Protein AF-A0A8R1IAL8-F1 (afdb_monomer)

Sequence (223 aa):
MKRETIKTIQANEVSQLPLYAFTALALTFGRARIALVGDIRQLPPFEDPDLPRDLAAFAISRILASATRTKAFPVINLIVGRRCPPPITKIYLNALSVRIVNTIRERTGTTNIGVLCFYKAQAGLVSTLLGDSPFYVGTIDGPQGHEFKVVVVLTTRTSPFRNCPFLKDDNRINVAISRTKRICCVLFDTAHASPRGAWSGIIHRIPTSARTSCVATSRSWFN

Secondary structure (DSSP, 8-state):
--GGG--EEEESSGGG--HHHHHHHHHHTTTSEEEE---TTS------TTS-HHHHHHHT--HHHHHHHHT-S--------TT---STTTTHHHHHHHHHHHHHHHHH----EEEEESSHHHHHHHHHHHTT-S-EEEETTS-TT--EEEEEEE---SS-GGG-HHHH-HHHHHHHHHTEEEEEEEE--TTTS-SSSHHHHHHHHS-GGG-------SS-S--

InterPro domains:
  IPR027417 P-loop containing nucleoside triphosphate hydrolase [G3DSA:3.40.50.300] (91-218)
  IPR027417 P-loop containing nucleoside triphosphate hydrolase [SSF52540] (6-193)
  IPR041679 DNA2/NAM7 helicase-like, C-terminal [PF13087] (101-187)
  IPR050534 Coronaviruses polyprotein 1ab [PTHR43788] (98-207)

Mean predicted aligned error: 15.77 Å

Solvent-accessible surface area (backbone atoms only — not comparable to full-atom values): 13473 Å² total; per-residue (Å²): 132,68,63,88,74,46,59,65,45,79,45,68,63,36,26,42,44,27,36,54,61,51,51,52,50,47,67,68,33,75,77,32,50,76,45,82,37,63,44,80,87,54,66,62,33,85,74,65,90,88,53,57,65,71,57,41,58,63,40,33,31,60,48,58,51,50,33,64,74,71,57,77,53,95,78,83,78,76,80,81,66,92,82,68,88,81,65,92,69,69,52,58,64,45,57,49,48,53,49,51,54,50,52,48,28,73,76,65,72,51,54,56,34,32,38,32,13,76,40,64,74,53,18,52,54,46,39,64,76,52,55,93,51,82,50,50,61,31,33,52,80,66,60,75,92,52,77,20,49,26,26,41,36,40,64,85,52,97,52,52,39,80,80,32,72,80,77,58,34,63,66,58,52,48,47,55,54,68,32,36,73,74,43,78,44,76,50,69,50,76,92,18,55,34,93,62,58,70,69,29,59,53,56,71,70,51,55,72,92,78,59,82,87,82,79,89,70,96,70,81,93,83,126

Organism: Caenorhabditis japonica (NCBI:txid281687)

pLDDT: mean 73.56, std 14.84, range [28.0, 92.44]

Nearest PDB structures (foldseek):
  4b3f-assembly1_X  TM=4.682E-01  e=1.179E-08  Homo sapiens
  8ftm-assembly2_B  TM=4.649E-01  e=1.340E-08  Thermochaetoides thermophila DSM 1495
  4b3g-assembly2_B  TM=4.505E-01  e=1.271E-07  Homo sapiens
  4b3g-assembly1_A  TM=4.696E-01  e=1.445E-07  Homo sapiens
  5eaw-assembly2_B  TM=4.735E-01  e=3.554E-07  Mus musculus

Foldseek 3Di:
DPLAVAAEAEDEQLQQPFPQNVVVVCVSNVNHHYHYYHDVPDDHHDDDPPDDPVVCCPTRNRPVVVCVVVVVDPDDDPVPDPPDDDDDQLPVLLLVLLVVLVVCCVVPVDLQEEEEECDQVSLVVSCVVCDPRSYHGYHLVPQDPAAGQEYEYHDDDPAALVVPPSSQPPVSVCSRVVSHDHYYHYDDDPVRDDCDGPSVVVVVPQDPVRDDDDDDDPDDPDD

Structure (mmCIF, N/CA/C/O backbone):
data_AF-A0A8R1IAL8-F1
#
_entry.id   AF-A0A8R1IAL8-F1
#
loop_
_atom_site.group_PDB
_atom_site.id
_atom_site.type_symbol
_atom_site.label_atom_id
_atom_site.label_alt_id
_atom_site.label_comp_id
_atom_site.label_asym_id
_atom_site.label_entity_id
_atom_site.label_seq_id
_atom_site.pdbx_PDB_ins_code
_atom_site.Cartn_x
_atom_site.Cartn_y
_atom_site.Cartn_z
_atom_site.occupancy
_atom_site.B_iso_or_equiv
_atom_site.auth_seq_id
_atom_site.auth_comp_id
_atom_site.auth_asym_id
_atom_site.auth_atom_id
_atom_site.pdbx_PDB_model_num
ATOM 1 N N . MET A 1 1 ? -12.741 -5.555 -31.324 1.00 58.66 1 MET A N 1
ATOM 2 C CA . MET A 1 1 ? -11.449 -5.237 -31.982 1.00 58.66 1 MET A CA 1
ATOM 3 C C . MET A 1 1 ? -10.921 -6.504 -32.649 1.00 58.66 1 MET A C 1
ATOM 5 O O . MET A 1 1 ? -11.056 -7.560 -32.040 1.00 58.66 1 MET A O 1
ATOM 9 N N . LYS A 1 2 ? -10.389 -6.458 -33.880 1.00 72.44 2 LYS A N 1
ATOM 10 C CA . LYS A 1 2 ? -9.854 -7.668 -34.542 1.00 72.44 2 LYS A CA 1
ATOM 11 C C . LYS A 1 2 ? -8.536 -8.069 -33.864 1.00 72.44 2 LYS A C 1
ATOM 13 O O . LYS A 1 2 ? -7.665 -7.224 -33.704 1.00 72.44 2 LYS A O 1
ATOM 18 N N . ARG A 1 3 ? -8.376 -9.337 -33.459 1.00 69.94 3 ARG A N 1
ATOM 19 C CA . ARG A 1 3 ? -7.183 -9.805 -32.711 1.00 69.94 3 ARG A CA 1
ATOM 20 C C . ARG A 1 3 ? -5.876 -9.528 -33.468 1.00 69.94 3 ARG A C 1
ATOM 22 O O . ARG A 1 3 ? -4.878 -9.149 -32.869 1.00 69.94 3 ARG A O 1
ATOM 29 N N . GLU A 1 4 ? -5.935 -9.619 -34.793 1.00 76.06 4 GLU A N 1
ATOM 30 C CA . GLU A 1 4 ? -4.817 -9.401 -35.716 1.00 76.06 4 GLU A CA 1
ATOM 31 C C . GLU A 1 4 ? -4.299 -7.954 -35.787 1.00 76.06 4 GLU A C 1
ATOM 33 O O . GLU A 1 4 ? -3.217 -7.731 -36.321 1.00 76.06 4 GLU A O 1
ATOM 38 N N . THR A 1 5 ? -5.026 -6.959 -35.257 1.00 85.38 5 THR A N 1
ATOM 39 C CA . THR A 1 5 ? -4.551 -5.562 -35.255 1.00 85.38 5 THR A CA 1
ATOM 40 C C . THR A 1 5 ? -3.662 -5.227 -34.056 1.00 85.38 5 THR A C 1
ATOM 42 O O . THR A 1 5 ? -3.082 -4.141 -34.022 1.00 85.38 5 THR A O 1
ATOM 45 N N . ILE A 1 6 ? -3.537 -6.119 -33.065 1.00 85.50 6 ILE A N 1
ATOM 46 C CA . ILE A 1 6 ? -2.676 -5.897 -31.895 1.00 85.50 6 ILE A CA 1
ATOM 47 C C . ILE A 1 6 ? -1.231 -6.262 -32.245 1.00 85.50 6 ILE A C 1
ATOM 49 O O . ILE A 1 6 ? -0.903 -7.427 -32.445 1.00 85.50 6 ILE A O 1
ATOM 53 N N . LYS A 1 7 ? -0.357 -5.249 -32.290 1.00 88.62 7 LYS A N 1
ATOM 54 C CA . LYS A 1 7 ? 1.080 -5.407 -32.585 1.00 88.62 7 LYS A CA 1
ATOM 55 C C . LYS A 1 7 ? 1.957 -5.557 -31.338 1.00 88.62 7 LYS A C 1
ATOM 57 O O . LYS A 1 7 ? 3.038 -6.135 -31.426 1.00 88.62 7 LYS A O 1
ATOM 62 N N . THR A 1 8 ? 1.499 -5.062 -30.188 1.00 88.31 8 THR A N 1
ATOM 63 C CA . THR A 1 8 ? 2.270 -5.030 -28.936 1.00 88.31 8 THR A CA 1
ATOM 64 C C . THR A 1 8 ? 1.340 -5.228 -27.745 1.00 88.31 8 THR A C 1
ATOM 66 O O . THR A 1 8 ? 0.247 -4.665 -27.724 1.00 88.31 8 THR A O 1
ATOM 69 N N . ILE A 1 9 ? 1.784 -5.990 -26.746 1.00 85.31 9 ILE A N 1
ATOM 70 C CA . ILE A 1 9 ? 1.114 -6.151 -25.451 1.00 85.31 9 ILE A CA 1
ATOM 71 C C . ILE A 1 9 ? 2.140 -5.885 -24.353 1.00 85.31 9 ILE A C 1
ATOM 73 O O . ILE A 1 9 ? 3.245 -6.419 -24.398 1.00 85.31 9 ILE A O 1
ATOM 77 N N . GLN A 1 10 ? 1.777 -5.085 -23.355 1.00 88.31 10 GLN A N 1
ATOM 78 C CA . GLN A 1 10 ? 2.600 -4.855 -22.171 1.00 88.31 10 GLN A CA 1
ATOM 79 C C . GLN A 1 10 ? 1.837 -5.333 -20.936 1.00 88.31 10 GLN A C 1
ATOM 81 O O . GLN A 1 10 ? 0.766 -4.813 -20.632 1.00 88.31 10 GLN A O 1
ATOM 86 N N . ALA A 1 11 ? 2.395 -6.310 -20.224 1.00 81.75 11 ALA A N 1
ATOM 87 C CA . ALA A 1 11 ? 1.854 -6.806 -18.964 1.00 81.75 11 ALA A CA 1
ATOM 88 C C . ALA A 1 11 ? 2.690 -6.279 -17.788 1.00 81.75 11 ALA A C 1
ATOM 90 O O . ALA A 1 11 ? 3.921 -6.271 -17.844 1.00 81.75 11 ALA A O 1
ATOM 91 N N . ASN A 1 12 ? 2.015 -5.843 -16.725 1.00 80.75 12 ASN A N 1
ATOM 92 C CA . ASN A 1 12 ? 2.616 -5.341 -15.487 1.00 80.75 12 ASN A CA 1
ATOM 93 C C . ASN A 1 12 ? 2.217 -6.240 -14.301 1.00 80.75 12 ASN A C 1
ATOM 95 O O . ASN A 1 12 ? 1.269 -7.010 -14.415 1.00 80.75 12 ASN A O 1
ATOM 99 N N . GLU A 1 13 ? 2.943 -6.157 -13.183 1.00 79.00 13 GLU A N 1
ATOM 100 C CA . GLU A 1 13 ? 2.826 -7.075 -12.030 1.00 79.00 13 GLU A CA 1
ATOM 101 C C . GLU A 1 13 ? 2.913 -8.578 -12.419 1.00 79.00 13 GLU A C 1
ATOM 103 O O . GLU A 1 13 ? 2.349 -9.441 -11.752 1.00 79.00 13 GLU A O 1
ATOM 108 N N . VAL A 1 14 ? 3.687 -8.919 -13.464 1.00 84.06 14 VAL A N 1
ATOM 109 C CA . VAL A 1 14 ? 3.776 -10.277 -14.062 1.00 84.06 14 VAL A CA 1
ATOM 110 C C . VAL A 1 14 ? 4.266 -11.367 -13.092 1.00 84.06 14 VAL A C 1
ATOM 112 O O . VAL A 1 14 ? 4.121 -12.552 -13.373 1.00 84.06 14 VAL A O 1
ATOM 115 N N . SER A 1 15 ? 4.786 -11.007 -11.914 1.00 80.06 15 SER A N 1
ATOM 116 C CA . SER A 1 15 ? 5.060 -11.982 -10.848 1.00 80.06 15 SER A CA 1
ATOM 117 C C . SER A 1 15 ? 3.804 -12.728 -10.382 1.00 80.06 15 SER A C 1
ATOM 119 O O . SER A 1 15 ? 3.932 -13.862 -9.939 1.00 80.06 15 SER A O 1
ATOM 121 N N . GLN A 1 16 ? 2.619 -12.120 -10.532 1.00 82.25 16 GLN A N 1
ATOM 122 C CA . GLN A 1 16 ? 1.310 -12.690 -10.196 1.00 82.25 16 GLN A CA 1
ATOM 123 C C . GLN A 1 16 ? 0.600 -13.354 -11.395 1.00 82.25 16 GLN A C 1
ATOM 125 O O . GLN A 1 16 ? -0.506 -13.864 -11.240 1.00 82.25 16 GLN A O 1
ATOM 130 N N . LEU A 1 17 ? 1.196 -13.354 -12.596 1.00 86.31 17 LEU A N 1
ATOM 131 C CA . LEU A 1 17 ? 0.587 -13.938 -13.796 1.00 86.31 17 LEU A CA 1
ATOM 132 C C . LEU A 1 17 ? 0.914 -15.445 -13.884 1.00 86.31 17 LEU A C 1
ATOM 134 O O . LEU A 1 17 ? 2.093 -15.784 -14.008 1.00 86.31 17 LEU A O 1
ATOM 138 N N . PRO A 1 18 ? -0.081 -16.353 -13.846 1.00 89.06 18 PRO A N 1
ATOM 139 C CA . PRO A 1 18 ? 0.163 -17.789 -13.952 1.00 89.06 18 PRO A CA 1
ATOM 140 C C . PRO A 1 18 ? 0.432 -18.225 -15.398 1.00 89.06 18 PRO A C 1
ATOM 142 O O . PRO A 1 18 ? -0.043 -17.597 -16.353 1.00 89.06 18 PRO A O 1
ATOM 145 N N . LEU A 1 19 ? 1.169 -19.330 -15.568 1.00 89.50 19 LEU 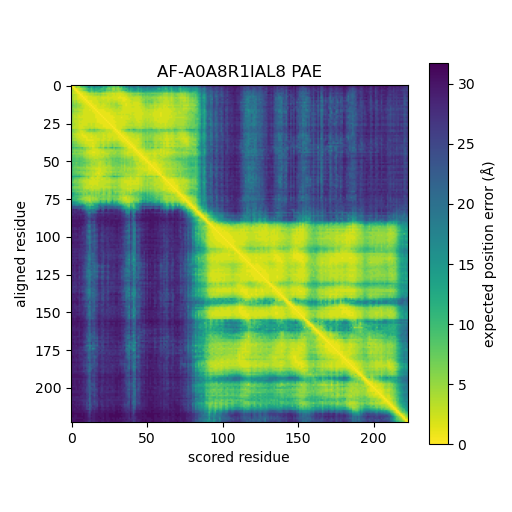A N 1
ATOM 146 C CA . LEU A 1 19 ? 1.592 -19.812 -16.889 1.00 89.50 19 LEU A CA 1
ATOM 147 C C . LEU A 1 19 ? 0.414 -20.088 -17.837 1.00 89.50 19 LEU A C 1
ATOM 149 O O . LEU A 1 19 ? 0.497 -19.707 -19.002 1.00 89.50 19 LEU A O 1
ATOM 153 N N . TYR A 1 20 ? -0.701 -20.656 -17.366 1.00 89.25 20 TYR A N 1
ATOM 154 C CA . TYR A 1 20 ? -1.880 -20.904 -18.209 1.00 89.25 20 TYR A CA 1
ATOM 155 C C . TYR A 1 20 ? -2.436 -19.609 -18.829 1.00 89.25 20 TYR A C 1
ATOM 157 O O . TYR A 1 20 ? -2.756 -19.576 -20.018 1.00 89.25 20 TYR A O 1
ATOM 165 N N . ALA A 1 21 ? -2.496 -18.519 -18.054 1.00 88.75 21 ALA A N 1
ATOM 166 C CA . ALA A 1 21 ? -3.036 -17.237 -18.500 1.00 88.75 21 ALA A CA 1
ATOM 167 C C . ALA A 1 21 ? -2.095 -16.554 -19.502 1.00 88.75 21 ALA A C 1
ATOM 169 O O . ALA A 1 21 ? -2.544 -15.990 -20.502 1.00 88.75 21 ALA A O 1
ATOM 170 N N . PHE A 1 22 ? -0.783 -16.651 -19.276 1.00 89.94 22 PHE A N 1
ATOM 171 C CA . PHE A 1 22 ? 0.216 -16.174 -20.229 1.00 89.94 22 PHE A CA 1
ATOM 172 C C . PHE A 1 22 ? 0.226 -16.985 -21.528 1.00 89.94 22 PHE A C 1
ATOM 174 O O . PHE A 1 22 ? 0.255 -16.389 -22.602 1.00 89.94 22 PHE A O 1
ATOM 181 N N . THR A 1 23 ? 0.136 -18.315 -21.456 1.00 88.50 23 THR A N 1
ATOM 182 C CA . THR A 1 23 ? 0.029 -19.181 -22.638 1.00 88.50 23 THR A CA 1
ATOM 183 C C . THR A 1 23 ? -1.227 -18.851 -23.443 1.00 88.50 23 THR A C 1
ATOM 185 O O . THR A 1 23 ? -1.142 -18.659 -24.654 1.00 88.50 23 THR A O 1
ATOM 188 N N . ALA A 1 24 ? -2.378 -18.682 -22.784 1.00 89.81 24 ALA A N 1
ATOM 189 C CA . ALA A 1 24 ? -3.612 -18.255 -23.442 1.00 89.81 24 ALA A CA 1
ATOM 190 C C . ALA A 1 24 ? -3.461 -16.886 -24.131 1.00 89.81 24 ALA A C 1
ATOM 192 O O . ALA A 1 24 ? -3.901 -16.717 -25.270 1.00 89.81 24 ALA A O 1
ATOM 193 N N . LEU A 1 25 ? -2.801 -15.920 -23.483 1.00 88.00 25 LEU A N 1
ATOM 194 C CA . LEU A 1 25 ? -2.521 -14.598 -24.049 1.00 88.00 25 LEU A CA 1
ATOM 195 C C . LEU A 1 25 ? -1.573 -14.681 -25.258 1.00 88.00 25 LEU A C 1
ATOM 197 O O . LEU A 1 25 ? -1.855 -14.078 -26.294 1.00 88.00 25 LEU A O 1
ATOM 201 N N . ALA A 1 26 ? -0.493 -15.460 -25.164 1.00 86.75 26 ALA A N 1
ATOM 202 C CA . ALA A 1 26 ? 0.470 -15.653 -26.246 1.00 86.75 26 ALA A CA 1
ATOM 203 C C . ALA A 1 26 ? -0.159 -16.333 -27.474 1.00 86.75 26 ALA A C 1
ATOM 205 O O . ALA A 1 26 ? 0.035 -15.869 -28.596 1.00 86.75 26 ALA A O 1
ATOM 206 N N . LEU A 1 27 ? -0.976 -17.373 -27.269 1.00 89.12 27 LEU A N 1
ATOM 207 C CA . LEU A 1 27 ? -1.706 -18.055 -28.343 1.00 89.12 27 LEU A CA 1
ATOM 208 C C . LEU A 1 27 ? -2.789 -17.159 -28.967 1.00 89.12 27 LEU A C 1
ATOM 210 O O . LEU A 1 27 ? -2.936 -17.123 -30.188 1.00 89.12 27 LEU A O 1
ATOM 214 N N . THR A 1 28 ? -3.519 -16.388 -28.154 1.00 89.38 28 THR A N 1
ATOM 215 C CA . THR A 1 28 ? -4.579 -15.479 -28.639 1.00 89.38 28 THR A CA 1
ATOM 216 C C . THR A 1 28 ? -4.023 -14.340 -29.499 1.00 89.38 28 THR A C 1
ATOM 218 O O . THR A 1 28 ? -4.714 -13.853 -30.398 1.00 89.38 28 THR A O 1
ATOM 221 N N . PHE A 1 29 ? -2.780 -13.922 -29.243 1.00 89.44 29 PHE A N 1
ATOM 222 C CA . PHE A 1 29 ? -2.133 -12.784 -29.893 1.00 89.44 29 PHE A CA 1
ATOM 223 C C . PHE A 1 29 ? -0.765 -13.147 -30.489 1.00 89.44 29 PHE A C 1
ATOM 225 O O . PHE A 1 29 ? 0.190 -12.389 -30.353 1.00 89.44 29 PHE A O 1
ATOM 232 N N . GLY A 1 30 ? -0.667 -14.270 -31.209 1.00 82.00 30 GLY A N 1
ATOM 233 C CA . GLY A 1 30 ? 0.603 -14.790 -31.751 1.00 82.00 30 GLY A CA 1
ATOM 234 C C . GLY A 1 30 ? 1.378 -13.880 -32.727 1.00 82.00 30 GLY A C 1
ATOM 235 O O . GLY A 1 30 ? 2.510 -14.197 -33.077 1.00 82.00 30 GLY A O 1
ATOM 236 N N . ARG A 1 31 ? 0.809 -12.744 -33.165 1.00 85.25 31 ARG A N 1
ATOM 237 C CA . ARG A 1 31 ? 1.507 -11.691 -33.941 1.00 85.25 31 ARG A CA 1
ATOM 238 C C . ARG A 1 31 ? 1.981 -10.500 -33.090 1.00 85.25 31 ARG A C 1
ATOM 240 O O . ARG A 1 31 ? 2.663 -9.620 -33.614 1.00 85.25 31 ARG A O 1
ATOM 247 N N . ALA A 1 32 ? 1.618 -10.436 -31.810 1.00 87.81 32 ALA A N 1
ATOM 248 C CA . ALA A 1 32 ? 1.942 -9.322 -30.927 1.00 87.81 32 ALA A CA 1
ATOM 249 C C . ALA A 1 32 ? 3.284 -9.531 -30.210 1.00 87.81 32 ALA A C 1
ATOM 251 O O . ALA A 1 32 ? 3.581 -10.607 -29.695 1.00 87.81 32 ALA A O 1
ATOM 252 N N . ARG A 1 33 ? 4.083 -8.466 -30.102 1.00 87.50 33 ARG A N 1
ATOM 253 C CA . ARG A 1 33 ? 5.300 -8.453 -29.278 1.00 87.50 33 ARG A CA 1
ATOM 254 C C . ARG A 1 33 ? 4.902 -8.247 -27.817 1.00 87.50 33 ARG A C 1
ATOM 256 O O . ARG A 1 33 ? 4.294 -7.227 -27.495 1.00 87.50 33 ARG A O 1
ATOM 263 N N . ILE A 1 34 ? 5.229 -9.196 -2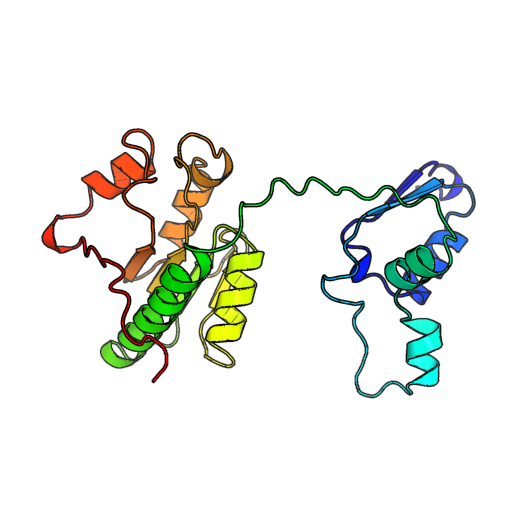6.942 1.00 87.75 34 ILE A N 1
ATOM 264 C CA . ILE A 1 34 ? 4.849 -9.140 -25.525 1.00 87.75 34 ILE A CA 1
ATOM 265 C C . ILE A 1 34 ? 6.025 -8.623 -24.687 1.00 87.75 34 ILE A C 1
ATOM 267 O O . ILE A 1 34 ? 7.112 -9.194 -24.715 1.00 87.75 34 ILE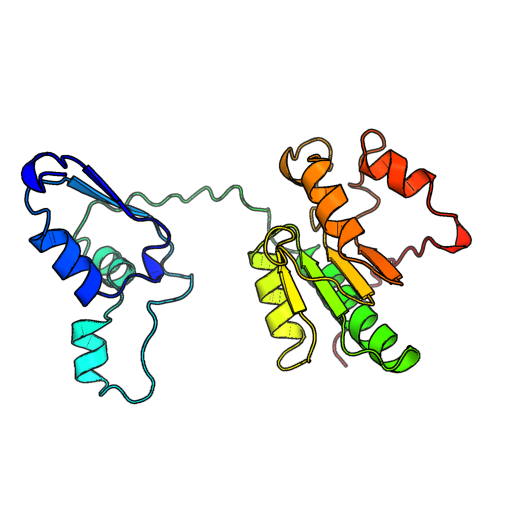 A O 1
ATOM 271 N N . ALA A 1 35 ? 5.794 -7.558 -23.921 1.00 87.06 35 ALA A N 1
ATOM 272 C CA . ALA A 1 35 ? 6.709 -7.037 -22.912 1.00 87.06 35 ALA A CA 1
ATOM 273 C C . ALA A 1 35 ? 6.184 -7.377 -21.510 1.00 87.06 35 ALA A C 1
ATOM 275 O O . ALA A 1 35 ? 5.036 -7.072 -21.178 1.00 87.06 35 ALA A O 1
ATOM 276 N N . LEU A 1 36 ? 7.025 -8.003 -20.684 1.00 84.75 36 LEU A N 1
ATOM 277 C CA . LEU A 1 36 ? 6.679 -8.446 -19.334 1.00 84.75 36 LEU A CA 1
ATOM 278 C C . LEU A 1 36 ? 7.419 -7.605 -18.289 1.00 84.75 36 LEU A C 1
ATOM 280 O O . LEU A 1 36 ? 8.646 -7.539 -18.300 1.00 84.75 36 LEU A O 1
ATOM 284 N N . VAL A 1 37 ? 6.673 -6.984 -17.374 1.00 80.62 37 VAL A N 1
ATOM 285 C CA . VAL A 1 37 ? 7.203 -6.160 -16.279 1.00 80.62 37 VAL A CA 1
ATOM 286 C C . VAL A 1 37 ? 6.726 -6.735 -14.944 1.00 80.62 37 VAL A C 1
ATOM 288 O O . VAL A 1 37 ? 5.531 -6.911 -14.713 1.00 80.62 37 VAL A O 1
ATOM 291 N N . GLY A 1 38 ? 7.660 -7.027 -14.042 1.00 76.88 38 GLY A N 1
ATOM 292 C CA . GLY A 1 38 ? 7.365 -7.590 -12.726 1.00 76.88 38 GLY A CA 1
ATOM 293 C C . GLY A 1 38 ? 8.621 -7.736 -11.872 1.00 76.88 38 GLY A C 1
ATOM 294 O O . GLY A 1 38 ? 9.712 -7.350 -12.286 1.00 76.88 38 GLY A O 1
ATOM 295 N N . ASP A 1 39 ? 8.460 -8.298 -10.678 1.00 73.44 39 ASP A N 1
ATOM 296 C CA . ASP A 1 39 ? 9.534 -8.511 -9.708 1.00 73.44 39 ASP A CA 1
ATOM 297 C C . ASP A 1 39 ? 9.408 -9.921 -9.127 1.00 73.44 39 ASP A C 1
ATOM 299 O O . ASP A 1 39 ? 8.421 -10.242 -8.469 1.00 73.44 39 ASP A O 1
ATOM 303 N N . ILE A 1 40 ? 10.412 -10.769 -9.358 1.00 70.50 40 ILE A N 1
ATOM 304 C CA . ILE A 1 40 ? 10.423 -12.171 -8.907 1.00 70.50 40 ILE A CA 1
ATOM 305 C C . ILE A 1 40 ? 10.398 -12.338 -7.376 1.00 70.50 40 ILE A C 1
ATOM 307 O O . ILE A 1 40 ? 10.244 -13.462 -6.903 1.00 70.50 40 ILE A O 1
ATOM 311 N N . ARG A 1 41 ? 10.579 -11.251 -6.610 1.00 60.81 41 ARG A N 1
ATOM 312 C CA . ARG A 1 41 ? 10.515 -11.223 -5.139 1.00 60.81 41 ARG A CA 1
ATOM 313 C C . ARG A 1 41 ? 9.188 -10.683 -4.590 1.00 60.81 41 ARG A C 1
ATOM 315 O O . ARG A 1 41 ? 9.022 -10.646 -3.374 1.00 60.81 41 ARG A O 1
ATOM 322 N N . GLN A 1 42 ? 8.272 -10.237 -5.450 1.00 60.81 42 GLN A N 1
ATOM 323 C CA . GLN A 1 42 ? 6.906 -9.873 -5.059 1.00 60.81 42 GLN A CA 1
ATOM 324 C C . GLN A 1 42 ? 5.993 -11.109 -5.090 1.00 60.81 42 GLN A C 1
ATOM 326 O O . GLN A 1 42 ? 6.470 -12.227 -5.298 1.00 60.81 42 GLN A O 1
ATOM 331 N N . LEU A 1 43 ? 4.697 -10.923 -4.816 1.00 58.00 43 LEU A N 1
ATOM 332 C CA . LEU A 1 43 ? 3.744 -12.030 -4.711 1.00 58.00 43 LEU A CA 1
ATOM 333 C C . LEU A 1 43 ? 3.789 -12.927 -5.968 1.00 58.00 43 LEU A C 1
ATOM 335 O O . LEU A 1 43 ? 3.857 -12.388 -7.083 1.00 58.00 43 LEU A O 1
ATOM 339 N N . PRO A 1 44 ? 3.779 -14.264 -5.788 1.00 74.12 44 PRO A N 1
ATOM 340 C CA . PRO A 1 44 ? 3.666 -15.220 -6.885 1.00 74.12 44 PRO A CA 1
ATOM 341 C C . PRO A 1 44 ? 2.246 -15.192 -7.477 1.00 74.12 44 PRO A C 1
ATOM 343 O O . PRO A 1 44 ? 1.371 -14.510 -6.934 1.00 74.12 44 PRO A O 1
ATOM 346 N N . PRO A 1 45 ? 1.978 -15.942 -8.560 1.00 80.56 45 PRO A N 1
ATOM 347 C CA . PRO A 1 45 ? 0.612 -16.170 -9.003 1.00 80.56 45 PRO A CA 1
ATOM 348 C C . PRO A 1 45 ? -0.176 -16.890 -7.907 1.00 80.56 45 PRO A C 1
ATOM 350 O O . PRO A 1 45 ? 0.404 -17.650 -7.129 1.00 80.56 45 PRO A O 1
ATOM 353 N N . PHE A 1 46 ? -1.484 -16.644 -7.848 1.00 81.75 46 PHE A N 1
ATOM 354 C CA . PHE A 1 46 ? -2.368 -17.360 -6.933 1.00 81.75 46 PHE A CA 1
ATOM 355 C C . PHE A 1 46 ? -2.335 -18.864 -7.237 1.00 81.75 46 PHE A C 1
ATOM 357 O O . PHE A 1 46 ? -2.448 -19.264 -8.397 1.00 81.75 46 PHE A O 1
ATOM 364 N N . GLU A 1 47 ? -2.183 -19.666 -6.187 1.00 79.69 47 GLU A N 1
ATOM 365 C CA . GLU A 1 47 ? -2.152 -21.126 -6.207 1.00 79.69 47 GLU A CA 1
ATOM 366 C C . GLU A 1 47 ? -3.240 -21.614 -5.251 1.00 79.69 47 GLU A C 1
ATOM 368 O O . GLU A 1 47 ? -3.282 -21.192 -4.094 1.00 79.69 47 GLU A O 1
ATOM 373 N N . ASP A 1 48 ? -4.156 -22.430 -5.767 1.00 81.31 48 ASP A N 1
ATOM 374 C CA . ASP A 1 48 ? -5.257 -22.989 -4.988 1.00 81.31 48 ASP A CA 1
ATOM 375 C C . ASP A 1 48 ? -4.707 -24.098 -4.063 1.00 81.31 48 ASP A C 1
ATOM 377 O O . ASP A 1 48 ? -4.025 -24.995 -4.571 1.00 81.31 48 ASP A O 1
ATOM 381 N N . PRO A 1 49 ? -4.947 -24.052 -2.734 1.00 80.44 49 PRO A N 1
ATOM 382 C CA . PRO A 1 49 ? -4.429 -25.044 -1.790 1.00 80.44 49 PRO A CA 1
ATOM 383 C C . PRO A 1 49 ? -4.829 -26.491 -2.097 1.00 80.44 49 PRO A C 1
ATOM 385 O O . PRO A 1 49 ? -4.074 -27.403 -1.758 1.00 80.44 49 PRO A O 1
ATOM 388 N N . ASP A 1 50 ? -5.981 -26.697 -2.740 1.00 88.56 50 ASP A N 1
ATOM 389 C CA . ASP A 1 50 ? -6.515 -28.025 -3.054 1.00 88.56 50 ASP A CA 1
ATOM 390 C C . ASP A 1 50 ? -5.989 -28.570 -4.400 1.00 88.56 50 ASP A C 1
ATOM 392 O O . ASP A 1 50 ? -6.266 -29.714 -4.778 1.00 88.56 50 ASP A O 1
ATOM 396 N N . LEU A 1 51 ? -5.201 -27.781 -5.143 1.00 85.12 51 LEU A N 1
ATOM 397 C CA . LEU A 1 51 ? -4.660 -28.180 -6.441 1.00 85.12 51 LEU A CA 1
ATOM 398 C C . LEU A 1 51 ? -3.471 -29.153 -6.285 1.00 85.12 51 LEU A C 1
ATOM 400 O O . LEU A 1 51 ? -2.493 -28.836 -5.603 1.00 85.12 51 LEU A O 1
ATOM 404 N N . PRO A 1 52 ? -3.465 -30.313 -6.975 1.00 92.44 52 PRO A N 1
ATOM 405 C CA . PRO A 1 52 ? -2.322 -31.221 -6.962 1.00 92.44 52 PRO A CA 1
ATOM 406 C C . PRO A 1 52 ? -1.031 -30.528 -7.413 1.00 92.44 52 PRO A C 1
ATOM 408 O O . PRO A 1 52 ? -1.007 -29.848 -8.441 1.00 92.44 52 PRO A O 1
ATOM 411 N N . ARG A 1 53 ? 0.066 -30.738 -6.672 1.00 84.19 53 ARG A N 1
ATOM 412 C CA . ARG A 1 53 ? 1.333 -29.998 -6.857 1.00 84.19 53 ARG A CA 1
ATOM 413 C C . ARG A 1 53 ? 1.889 -30.080 -8.275 1.00 84.19 53 ARG A C 1
ATOM 415 O O . ARG A 1 53 ? 2.409 -29.088 -8.769 1.00 84.19 53 ARG A O 1
ATOM 422 N N . ASP A 1 54 ? 1.756 -31.225 -8.940 1.00 87.06 54 ASP A N 1
ATOM 423 C CA . ASP A 1 54 ? 2.234 -31.406 -10.317 1.00 87.06 54 ASP A CA 1
ATOM 424 C C . ASP A 1 54 ? 1.427 -30.556 -11.311 1.00 87.06 54 ASP A C 1
ATOM 426 O O . ASP A 1 54 ? 1.980 -29.960 -12.237 1.00 87.06 54 ASP A O 1
ATOM 430 N N . LEU A 1 55 ? 0.118 -30.422 -11.071 1.00 84.44 55 LEU A N 1
ATOM 431 C CA . LEU A 1 55 ? -0.780 -29.593 -11.870 1.00 84.44 55 LEU A CA 1
ATOM 432 C C . LEU A 1 55 ? -0.566 -28.098 -11.586 1.00 84.44 55 LEU A C 1
ATOM 434 O O . LEU A 1 55 ? -0.556 -27.301 -12.523 1.00 84.44 55 LEU A O 1
ATOM 438 N N . ALA A 1 56 ? -0.302 -27.716 -10.333 1.00 83.56 56 ALA A N 1
ATOM 439 C CA . ALA A 1 56 ? 0.119 -26.361 -9.971 1.00 83.56 56 ALA A CA 1
ATOM 440 C C . ALA A 1 56 ? 1.476 -25.994 -10.607 1.00 83.56 56 ALA A C 1
ATOM 442 O O . ALA A 1 56 ? 1.623 -24.942 -11.242 1.00 83.56 56 ALA A O 1
ATOM 443 N N . ALA A 1 57 ? 2.456 -26.898 -10.527 1.00 82.31 57 ALA A N 1
ATOM 444 C CA . ALA A 1 57 ? 3.776 -26.743 -11.130 1.00 82.31 57 ALA A CA 1
ATOM 445 C C . ALA A 1 57 ? 3.715 -26.618 -12.661 1.00 82.31 57 ALA A C 1
ATOM 447 O O . ALA A 1 57 ? 4.509 -25.868 -13.234 1.00 82.31 57 ALA A O 1
ATOM 448 N N . PHE A 1 58 ? 2.765 -27.292 -13.316 1.00 85.44 58 PHE A N 1
ATOM 449 C CA . PHE A 1 58 ? 2.520 -27.161 -14.752 1.00 85.44 58 PHE A CA 1
ATOM 450 C C . PHE A 1 58 ? 1.744 -25.883 -15.115 1.00 85.44 58 PHE A C 1
ATOM 452 O O . PHE A 1 58 ? 2.201 -25.103 -15.946 1.00 85.44 58 PHE A O 1
ATOM 459 N N . ALA A 1 59 ? 0.581 -25.638 -14.506 1.00 81.44 59 ALA A N 1
ATOM 460 C CA . ALA A 1 59 ? -0.346 -24.593 -14.946 1.00 81.44 59 ALA A CA 1
ATOM 461 C C . ALA A 1 59 ? -0.060 -23.206 -14.346 1.00 81.44 59 ALA A C 1
ATOM 463 O O . ALA A 1 59 ? -0.258 -22.192 -15.017 1.00 81.44 59 ALA A O 1
ATOM 464 N N . ILE A 1 60 ? 0.387 -23.134 -13.091 1.00 83.31 60 ILE A N 1
ATOM 465 C CA . ILE A 1 60 ? 0.495 -21.877 -12.329 1.00 83.31 60 ILE A CA 1
ATOM 466 C C . ILE A 1 60 ? 1.918 -21.316 -12.381 1.00 83.31 60 ILE A C 1
ATOM 468 O O . ILE A 1 60 ? 2.082 -20.104 -12.488 1.00 83.31 60 ILE A O 1
ATOM 472 N N . SER A 1 61 ? 2.919 -22.205 -12.381 1.00 80.69 61 SER A N 1
ATOM 473 C CA . SER A 1 61 ? 4.353 -22.011 -12.669 1.00 80.69 61 SER A CA 1
ATOM 474 C C . SER A 1 61 ? 4.867 -20.570 -12.857 1.00 80.69 61 SER A C 1
ATOM 476 O O . SER A 1 61 ? 4.518 -19.867 -13.806 1.00 80.69 61 SER A O 1
ATOM 478 N N . ARG A 1 62 ? 5.807 -20.146 -11.999 1.00 84.12 62 ARG A N 1
ATOM 479 C CA . ARG A 1 62 ? 6.345 -18.770 -11.948 1.00 84.12 62 ARG A CA 1
ATOM 480 C C . ARG A 1 62 ? 7.123 -18.379 -13.216 1.00 84.12 62 ARG A C 1
ATOM 482 O O . ARG A 1 62 ? 8.352 -18.482 -13.253 1.00 84.12 62 ARG A O 1
ATOM 489 N N . ILE A 1 63 ? 6.416 -17.852 -14.218 1.00 85.06 63 ILE A N 1
ATOM 490 C CA . ILE A 1 63 ? 6.936 -17.481 -15.548 1.00 85.06 63 I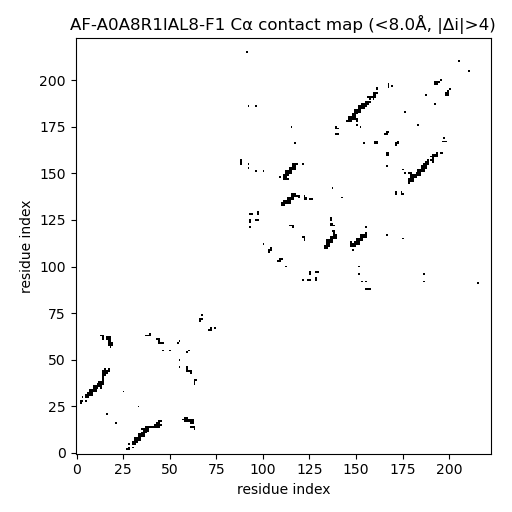LE A CA 1
ATOM 491 C C . ILE A 1 63 ? 8.208 -16.636 -15.438 1.00 85.06 63 ILE A C 1
ATOM 493 O O . ILE A 1 63 ? 9.246 -16.998 -15.986 1.00 85.06 63 ILE A O 1
ATOM 497 N N . LEU A 1 64 ? 8.142 -15.526 -14.695 1.00 80.06 64 LEU A N 1
ATOM 498 C CA . LEU A 1 64 ? 9.227 -14.546 -14.615 1.00 80.06 64 LEU A CA 1
ATOM 499 C C . LEU A 1 64 ? 10.483 -15.124 -13.940 1.00 80.06 64 LEU A C 1
ATOM 501 O O . LEU A 1 64 ? 11.604 -14.845 -14.368 1.00 80.06 64 LEU A O 1
ATOM 505 N N . ALA A 1 65 ? 10.307 -15.974 -12.924 1.00 81.62 65 ALA A N 1
ATOM 506 C CA . ALA A 1 65 ? 11.411 -16.658 -12.256 1.00 81.62 65 ALA A CA 1
ATOM 507 C C . ALA A 1 65 ? 12.033 -17.737 -13.156 1.00 81.62 65 ALA A C 1
ATOM 509 O O . ALA A 1 65 ? 13.258 -17.820 -13.254 1.00 81.62 65 ALA A O 1
ATOM 510 N N . SER A 1 66 ? 11.204 -18.518 -13.860 1.00 83.44 66 SER A N 1
ATOM 511 C CA . SER A 1 66 ? 11.681 -19.532 -14.802 1.00 83.44 66 SER A CA 1
ATOM 512 C C . SER A 1 66 ? 12.447 -18.888 -15.960 1.00 83.44 66 SER A C 1
ATOM 514 O O . SER A 1 66 ? 13.595 -19.250 -16.190 1.00 83.44 66 SER A O 1
ATOM 516 N N . ALA A 1 67 ? 11.880 -17.855 -16.593 1.00 80.38 67 ALA A N 1
ATOM 517 C CA . ALA A 1 67 ? 12.506 -17.097 -17.675 1.00 80.38 67 ALA A CA 1
ATOM 518 C C . ALA A 1 67 ? 13.840 -16.446 -17.277 1.00 80.38 67 ALA A C 1
ATOM 520 O O . ALA A 1 67 ? 14.786 -16.456 -18.062 1.00 80.38 67 ALA A O 1
ATOM 521 N N . THR A 1 68 ? 13.935 -15.910 -16.054 1.00 79.81 68 THR A N 1
ATOM 522 C CA . THR A 1 68 ? 15.187 -15.333 -15.534 1.00 79.81 68 THR A CA 1
ATOM 523 C C . THR A 1 68 ? 16.251 -16.414 -15.326 1.00 79.81 68 THR A C 1
ATOM 525 O O . THR A 1 68 ? 17.414 -16.206 -15.666 1.00 79.81 68 THR A O 1
ATOM 528 N N . ARG A 1 69 ? 15.857 -17.588 -14.812 1.00 83.00 69 ARG A N 1
ATOM 529 C CA . ARG A 1 69 ? 16.746 -18.738 -14.581 1.00 83.00 69 ARG A CA 1
ATOM 530 C C . ARG A 1 69 ? 17.245 -19.369 -15.885 1.00 83.00 69 ARG A C 1
ATOM 532 O O . ARG A 1 69 ? 18.425 -19.683 -15.984 1.00 83.00 69 ARG A O 1
ATOM 539 N N . THR A 1 70 ? 16.367 -19.560 -16.869 1.00 83.81 70 THR A N 1
ATOM 540 C CA . THR A 1 70 ? 16.700 -20.192 -18.160 1.00 83.81 70 THR A CA 1
ATOM 541 C C . THR A 1 70 ? 17.253 -19.215 -19.196 1.00 83.81 70 THR A C 1
ATOM 543 O O . THR A 1 70 ? 17.702 -19.650 -20.251 1.00 83.81 70 THR A O 1
ATOM 546 N N . LYS A 1 71 ? 17.219 -17.902 -18.918 1.00 79.50 71 LYS A N 1
ATOM 547 C CA . LYS A 1 71 ? 17.529 -16.817 -19.869 1.00 79.50 71 LYS A CA 1
ATOM 548 C C . LYS A 1 71 ? 16.695 -16.884 -21.161 1.00 79.50 71 LYS A C 1
ATOM 550 O O . LYS A 1 71 ? 17.148 -16.443 -22.212 1.00 79.50 71 LYS A O 1
ATOM 555 N N . ALA A 1 72 ? 15.465 -17.401 -21.081 1.00 77.00 72 ALA A N 1
ATOM 556 C CA . ALA A 1 72 ? 14.583 -17.595 -22.239 1.00 77.00 72 ALA A CA 1
ATOM 557 C C . ALA A 1 72 ? 14.179 -16.290 -22.957 1.00 77.00 72 ALA A C 1
ATOM 559 O O . ALA A 1 72 ? 13.766 -16.332 -24.113 1.00 77.00 72 ALA A O 1
ATOM 560 N N . PHE A 1 73 ? 14.303 -15.136 -22.293 1.00 75.31 73 PHE A N 1
ATOM 561 C CA . PHE A 1 73 ? 14.026 -13.818 -22.867 1.00 75.31 73 PHE A CA 1
ATOM 562 C C . PHE A 1 73 ? 15.123 -12.809 -22.488 1.00 75.31 73 PHE A C 1
ATOM 564 O O . PHE A 1 73 ? 15.776 -12.982 -21.455 1.00 75.31 73 PHE A O 1
ATOM 571 N N . PRO A 1 74 ? 15.304 -11.715 -23.255 1.00 74.19 74 PRO A N 1
ATOM 572 C CA . PRO A 1 74 ? 16.159 -10.600 -22.853 1.00 74.19 74 PRO A CA 1
ATOM 573 C C . PRO A 1 74 ? 15.630 -9.932 -21.571 1.00 74.19 74 PRO A C 1
ATOM 575 O O . PRO A 1 74 ? 14.633 -9.210 -21.597 1.00 74.19 74 PRO A O 1
ATOM 578 N N . VAL A 1 75 ? 16.291 -10.171 -20.435 1.00 69.19 75 VAL A N 1
ATOM 579 C CA . VAL A 1 75 ? 15.916 -9.582 -19.138 1.00 69.19 75 VAL A CA 1
ATOM 580 C C . VAL A 1 75 ? 16.652 -8.260 -18.924 1.00 69.19 75 VAL A C 1
ATOM 582 O O . VAL A 1 75 ? 17.867 -8.239 -18.729 1.00 69.19 75 VAL A O 1
ATOM 585 N N . ILE A 1 76 ? 15.909 -7.152 -18.897 1.00 73.00 76 ILE A N 1
ATOM 586 C CA . ILE A 1 76 ? 16.436 -5.840 -18.499 1.00 73.00 76 ILE A CA 1
ATOM 587 C C . ILE A 1 76 ? 16.261 -5.685 -16.985 1.00 73.00 76 ILE A C 1
ATOM 589 O O . ILE A 1 76 ? 15.177 -5.372 -16.494 1.00 73.00 76 ILE A O 1
ATOM 593 N N . ASN A 1 77 ? 17.343 -5.892 -16.234 1.00 56.75 77 ASN A N 1
ATOM 594 C CA . ASN A 1 77 ? 17.343 -5.680 -14.789 1.00 56.75 77 ASN A CA 1
ATOM 595 C C . ASN A 1 77 ? 17.357 -4.179 -14.463 1.00 56.75 77 ASN A C 1
ATOM 597 O O . ASN A 1 77 ? 18.365 -3.498 -14.644 1.00 56.75 77 ASN A O 1
ATOM 601 N N . LEU A 1 78 ? 16.255 -3.665 -13.914 1.00 51.38 78 LEU A N 1
ATOM 602 C CA . LEU A 1 78 ? 16.181 -2.304 -13.375 1.00 51.38 78 LEU A CA 1
ATOM 603 C C . LEU A 1 78 ? 16.826 -2.247 -11.979 1.00 51.38 78 LEU A C 1
ATOM 605 O O . LEU A 1 78 ? 16.144 -2.176 -10.959 1.00 51.38 78 LEU A O 1
ATOM 609 N N . ILE A 1 79 ? 18.161 -2.282 -11.944 1.00 40.66 79 ILE A N 1
ATOM 610 C CA . ILE A 1 79 ? 18.969 -2.339 -10.709 1.00 40.66 79 ILE A CA 1
ATOM 611 C C . ILE A 1 79 ? 18.786 -1.072 -9.845 1.00 40.66 79 ILE A C 1
ATOM 613 O O . ILE A 1 79 ? 18.836 -1.132 -8.617 1.00 40.66 79 ILE A O 1
ATOM 617 N N . VAL A 1 80 ? 18.512 0.086 -10.460 1.00 37.84 80 VAL A N 1
ATOM 618 C CA . VAL A 1 80 ? 18.360 1.376 -9.760 1.00 37.84 80 VAL A CA 1
ATOM 619 C C . VAL A 1 80 ? 16.900 1.631 -9.358 1.00 37.84 80 VAL A C 1
ATOM 621 O O . VAL A 1 80 ? 16.194 2.474 -9.915 1.00 37.84 80 VAL A O 1
ATOM 624 N N . GLY A 1 81 ? 16.437 0.918 -8.333 1.00 35.12 81 GLY A N 1
ATOM 625 C CA . GLY A 1 81 ? 15.124 1.140 -7.725 1.00 35.12 81 GLY A CA 1
ATOM 626 C C . GLY A 1 81 ? 15.070 2.393 -6.840 1.00 35.12 81 GLY A C 1
ATOM 627 O O . GLY A 1 81 ? 15.186 2.288 -5.621 1.00 35.12 81 GLY A O 1
ATOM 628 N N . ARG A 1 82 ? 14.802 3.584 -7.402 1.00 37.97 82 ARG A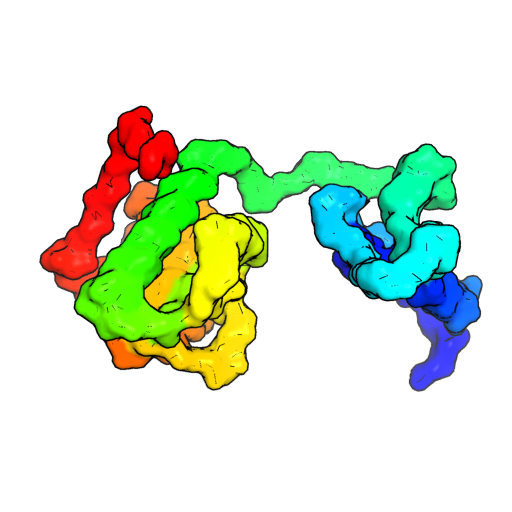 N 1
ATOM 629 C CA . ARG A 1 82 ? 14.619 4.846 -6.633 1.00 37.97 82 ARG A CA 1
ATOM 630 C C . ARG A 1 82 ? 13.302 4.918 -5.823 1.00 37.97 82 ARG A C 1
ATOM 632 O O . ARG A 1 82 ? 12.655 5.961 -5.794 1.00 37.97 82 ARG A O 1
ATOM 639 N N . ARG A 1 83 ? 12.878 3.828 -5.165 1.00 40.41 83 ARG A N 1
ATOM 640 C CA . ARG A 1 83 ? 11.645 3.798 -4.345 1.00 40.41 83 ARG A CA 1
ATOM 641 C C . ARG A 1 83 ? 11.859 4.142 -2.860 1.00 40.41 83 ARG A C 1
ATOM 643 O O . ARG A 1 83 ? 10.926 4.686 -2.285 1.00 40.41 83 ARG A O 1
ATOM 650 N N . CYS A 1 84 ? 13.033 3.889 -2.258 1.00 30.56 84 CYS A N 1
ATOM 651 C CA . CYS A 1 84 ? 13.507 4.504 -0.991 1.00 30.56 84 CYS A CA 1
ATOM 652 C C . CYS A 1 84 ? 14.928 4.012 -0.604 1.00 30.56 84 CYS A C 1
ATOM 654 O O . CYS A 1 84 ? 15.187 2.822 -0.792 1.00 30.56 84 CYS A O 1
ATOM 656 N N . PRO A 1 85 ? 15.813 4.826 0.013 1.00 36.00 85 PRO A N 1
ATOM 657 C CA . PRO A 1 85 ? 16.958 4.321 0.783 1.00 36.00 85 PRO A CA 1
ATOM 658 C C . PRO A 1 85 ? 16.503 3.638 2.101 1.00 36.00 85 PRO A C 1
ATOM 660 O O . PRO A 1 85 ? 15.575 4.138 2.736 1.00 36.00 85 PRO A O 1
ATOM 663 N N . PRO A 1 86 ? 17.079 2.490 2.525 1.00 42.66 86 PRO A N 1
ATOM 664 C CA . PRO A 1 86 ? 16.259 1.477 3.214 1.00 42.66 86 PRO A CA 1
ATOM 665 C C . PRO A 1 86 ? 15.811 1.654 4.690 1.00 42.66 86 PRO A C 1
ATOM 667 O O . PRO A 1 86 ? 14.624 1.410 4.923 1.00 42.66 86 PRO A O 1
ATOM 670 N N . PRO A 1 87 ? 16.672 1.928 5.704 1.00 43.62 87 PRO A N 1
ATOM 671 C CA . PRO A 1 87 ? 16.480 1.257 7.004 1.00 43.62 87 PRO A CA 1
ATOM 672 C C . PRO A 1 87 ? 15.733 2.050 8.096 1.00 43.62 87 PRO A C 1
ATOM 674 O O . PRO A 1 87 ? 14.617 1.692 8.471 1.00 43.62 87 PRO A O 1
ATOM 677 N N . ILE A 1 88 ? 16.358 3.094 8.656 1.00 41.50 88 ILE A N 1
ATOM 678 C CA . ILE A 1 88 ? 16.144 3.525 10.058 1.00 41.50 88 ILE A CA 1
ATOM 679 C C . ILE A 1 88 ? 14.722 4.030 10.379 1.00 41.50 88 ILE A C 1
ATOM 681 O O . ILE A 1 88 ? 14.288 3.965 11.526 1.00 41.50 88 ILE A O 1
ATOM 685 N N . THR A 1 89 ? 13.941 4.463 9.391 1.00 42.88 89 THR A N 1
ATOM 686 C CA . THR A 1 89 ? 12.566 4.961 9.607 1.00 42.88 89 THR A CA 1
ATOM 687 C C . THR A 1 89 ? 11.490 3.875 9.581 1.00 42.88 89 THR A C 1
ATOM 689 O O . THR A 1 89 ? 10.348 4.119 9.972 1.00 42.88 89 THR A O 1
ATOM 692 N N . LYS A 1 90 ? 11.815 2.680 9.073 1.00 50.56 90 LYS A N 1
ATOM 693 C CA . LYS A 1 90 ? 10.819 1.685 8.645 1.00 50.56 90 LYS A CA 1
ATOM 694 C C . LYS A 1 90 ? 10.266 0.799 9.765 1.00 50.56 90 LYS A C 1
ATOM 696 O O . LYS A 1 90 ? 9.359 0.013 9.511 1.00 50.56 90 LYS A O 1
ATOM 701 N N . ILE A 1 91 ? 10.780 0.939 10.986 1.00 52.88 91 ILE A N 1
ATOM 702 C CA . ILE A 1 91 ? 10.309 0.202 12.169 1.00 52.88 91 ILE A CA 1
ATOM 703 C C . ILE A 1 91 ? 9.431 1.107 13.042 1.00 52.88 91 ILE A C 1
ATOM 705 O O . ILE A 1 91 ? 8.300 0.740 13.347 1.00 52.88 91 ILE A O 1
ATOM 709 N N . TYR A 1 92 ? 9.889 2.324 13.361 1.00 60.12 92 TYR A N 1
ATOM 710 C CA . TYR A 1 92 ? 9.217 3.209 14.322 1.00 60.12 92 TYR A CA 1
ATOM 711 C C . TYR A 1 92 ? 7.790 3.601 13.937 1.00 60.12 92 TYR A C 1
ATOM 713 O O . TYR A 1 92 ? 6.890 3.419 14.747 1.00 60.12 92 TYR A O 1
ATOM 721 N N . LEU A 1 93 ? 7.547 4.090 12.714 1.00 67.56 93 LEU A N 1
ATOM 722 C CA . LEU A 1 93 ? 6.190 4.480 12.296 1.00 67.56 93 LEU A CA 1
ATOM 723 C C . LEU A 1 93 ? 5.221 3.289 12.288 1.00 67.56 93 LEU A C 1
ATOM 725 O O . LEU A 1 93 ? 4.047 3.457 12.600 1.00 67.56 93 LEU A O 1
ATOM 729 N N . ASN A 1 94 ? 5.718 2.088 11.982 1.00 73.06 94 ASN A N 1
ATOM 730 C CA . ASN A 1 94 ? 4.909 0.874 11.946 1.00 73.06 94 ASN A CA 1
ATOM 731 C C . ASN A 1 94 ? 4.592 0.377 13.358 1.00 73.06 94 ASN A C 1
ATOM 733 O O . ASN A 1 94 ? 3.417 0.277 13.703 1.00 73.06 94 ASN A O 1
ATOM 737 N N . ALA A 1 95 ? 5.605 0.182 14.205 1.00 73.88 95 ALA A N 1
ATOM 738 C CA . ALA A 1 95 ? 5.419 -0.200 15.604 1.00 73.88 95 ALA A CA 1
ATOM 739 C C . ALA A 1 95 ? 4.568 0.827 16.376 1.00 73.88 95 ALA A C 1
ATOM 741 O O . ALA A 1 95 ? 3.680 0.450 17.139 1.00 73.88 95 ALA A O 1
ATOM 742 N N . LEU A 1 96 ? 4.774 2.127 16.136 1.00 75.44 96 LEU A N 1
ATOM 743 C CA . LEU A 1 96 ? 3.955 3.188 16.721 1.00 75.44 96 LEU A CA 1
ATOM 744 C C . LEU A 1 96 ? 2.512 3.148 16.201 1.00 75.44 96 LEU A C 1
ATOM 746 O O . LEU A 1 96 ? 1.598 3.300 17.003 1.00 75.44 96 LEU A O 1
ATOM 750 N N . SER A 1 97 ? 2.285 2.898 14.905 1.00 81.44 97 SER A N 1
ATOM 751 C CA . SER A 1 97 ? 0.924 2.756 14.366 1.00 81.44 97 SER A CA 1
ATOM 752 C C . SER A 1 97 ? 0.180 1.568 14.984 1.00 81.44 97 SER A C 1
ATOM 754 O O . SER A 1 97 ? -0.952 1.738 15.423 1.00 81.44 97 SER A O 1
ATOM 756 N N . VAL A 1 98 ? 0.841 0.413 15.127 1.00 85.12 98 VAL A N 1
ATOM 757 C CA . VAL A 1 98 ? 0.293 -0.785 15.783 1.00 85.12 98 VAL A CA 1
ATOM 758 C C . VAL A 1 98 ? -0.069 -0.483 17.237 1.00 85.12 98 VAL A C 1
ATOM 760 O O . VAL A 1 98 ? -1.197 -0.734 17.659 1.00 85.12 98 VAL A O 1
ATOM 763 N N . ARG A 1 99 ? 0.854 0.136 17.989 1.00 83.94 99 ARG A N 1
ATOM 764 C CA . ARG A 1 99 ? 0.608 0.562 19.375 1.00 83.94 99 ARG A CA 1
ATOM 765 C C . ARG A 1 99 ? -0.568 1.532 19.475 1.00 83.94 99 ARG A C 1
ATOM 767 O O . ARG A 1 99 ? -1.445 1.309 20.297 1.00 83.94 99 ARG A O 1
ATOM 774 N N . ILE A 1 100 ? -0.620 2.570 18.639 1.00 83.06 100 ILE A N 1
ATOM 775 C CA . ILE A 1 100 ? -1.704 3.566 18.644 1.00 83.06 100 ILE A CA 1
ATOM 776 C C . ILE A 1 100 ? -3.053 2.912 18.343 1.00 83.06 100 ILE A C 1
ATOM 778 O O . ILE A 1 100 ? -4.015 3.156 19.065 1.00 83.06 100 ILE A O 1
ATOM 782 N N . VAL A 1 101 ? -3.130 2.063 17.318 1.00 87.44 101 VAL A N 1
ATOM 783 C CA . VAL A 1 101 ? -4.373 1.383 16.931 1.00 87.44 101 VAL A CA 1
ATOM 784 C C . VAL A 1 101 ? -4.864 0.459 18.053 1.00 87.44 101 VAL A C 1
ATOM 786 O O . VAL A 1 101 ? -6.036 0.536 18.425 1.00 87.44 101 VAL A O 1
ATOM 789 N N . ASN A 1 102 ? -3.974 -0.332 18.664 1.00 87.25 102 ASN A N 1
ATOM 790 C CA . ASN A 1 102 ? -4.319 -1.188 19.805 1.00 87.25 102 ASN A CA 1
ATOM 791 C C . ASN A 1 102 ? -4.738 -0.374 21.041 1.00 87.25 102 ASN A C 1
ATOM 793 O O . ASN A 1 102 ? -5.801 -0.634 21.601 1.00 87.25 102 ASN A O 1
ATOM 797 N N . THR A 1 103 ? -3.998 0.682 21.399 1.00 84.69 103 THR A N 1
ATOM 798 C CA . THR A 1 103 ? -4.357 1.580 22.512 1.00 84.69 103 THR A CA 1
ATOM 799 C C . THR A 1 103 ? -5.699 2.282 22.279 1.00 84.69 103 THR A C 1
ATOM 801 O O . THR A 1 103 ? -6.470 2.466 23.220 1.00 84.69 103 THR A O 1
ATOM 804 N N . ILE A 1 104 ? -6.021 2.674 21.040 1.00 82.12 104 ILE A N 1
ATOM 805 C CA . ILE A 1 104 ? -7.328 3.262 20.721 1.00 82.12 104 ILE A CA 1
ATOM 806 C C . ILE A 1 104 ? -8.434 2.205 20.819 1.00 82.12 104 ILE A C 1
ATOM 808 O O . ILE A 1 104 ? -9.474 2.503 21.409 1.00 82.12 104 ILE A O 1
ATOM 812 N N . ARG A 1 105 ? -8.224 0.979 20.315 1.00 87.56 105 ARG A N 1
ATOM 813 C CA . ARG A 1 105 ? -9.172 -0.137 20.497 1.00 87.56 105 ARG A CA 1
ATOM 814 C C . ARG A 1 105 ? -9.456 -0.362 21.984 1.00 87.56 105 ARG A C 1
ATOM 816 O O . ARG A 1 105 ? -10.617 -0.380 22.372 1.00 87.56 105 ARG A O 1
ATOM 823 N N . GLU A 1 106 ? -8.418 -0.473 22.808 1.00 87.56 106 GLU A N 1
ATOM 824 C CA . GLU A 1 106 ? -8.524 -0.691 24.259 1.00 87.56 106 GLU A CA 1
ATOM 825 C C . GLU A 1 106 ? -9.275 0.442 24.972 1.00 87.56 106 GLU A C 1
ATOM 827 O O . GLU A 1 106 ? -10.163 0.182 25.777 1.00 87.56 106 GLU A O 1
ATOM 832 N N . ARG A 1 107 ? -8.972 1.706 24.649 1.00 85.06 107 ARG A N 1
ATOM 833 C CA . ARG A 1 107 ? -9.590 2.871 25.312 1.00 85.06 107 ARG A CA 1
ATOM 834 C C . ARG A 1 107 ? -11.000 3.212 24.835 1.00 85.06 107 ARG A C 1
ATOM 836 O O . ARG A 1 107 ? -11.709 3.919 25.541 1.00 85.06 107 ARG A O 1
ATOM 843 N N . THR A 1 108 ? -11.390 2.798 23.629 1.00 81.81 108 THR A N 1
ATOM 844 C CA . THR A 1 108 ? -12.664 3.222 23.008 1.00 81.81 108 THR A CA 1
ATOM 845 C C . THR A 1 108 ? -13.608 2.072 22.660 1.00 81.81 108 THR A C 1
ATOM 847 O O . THR A 1 108 ? -14.729 2.324 22.218 1.00 81.81 108 THR A O 1
ATOM 850 N N . GLY A 1 109 ? -13.158 0.820 22.790 1.00 86.19 109 GLY A N 1
ATOM 851 C CA . GLY A 1 109 ? -13.896 -0.381 22.393 1.00 86.19 109 GLY A CA 1
ATOM 852 C C . GLY A 1 109 ? -14.160 -0.507 20.886 1.00 86.19 109 GLY A C 1
ATOM 853 O O . GLY A 1 109 ? -14.855 -1.429 20.465 1.00 86.19 109 GLY A O 1
ATOM 854 N N . THR A 1 110 ? -13.660 0.408 20.044 1.00 85.81 110 THR A N 1
ATOM 855 C CA . THR A 1 110 ? -13.981 0.405 18.610 1.00 85.81 110 THR A CA 1
ATOM 856 C C . THR A 1 110 ? -13.055 -0.509 17.812 1.00 85.81 110 THR A C 1
ATOM 858 O O . THR A 1 110 ? -11.836 -0.372 17.846 1.00 85.81 110 THR A O 1
ATOM 861 N N . THR A 1 111 ? -13.647 -1.394 17.013 1.00 89.44 111 THR A N 1
ATOM 862 C CA . THR A 1 111 ? -12.953 -2.162 15.966 1.00 89.44 111 THR A CA 1
ATOM 863 C C . THR A 1 111 ? -12.959 -1.446 14.616 1.00 89.44 111 THR A C 1
ATOM 865 O O . THR A 1 111 ? -12.090 -1.697 13.791 1.00 89.44 111 THR A O 1
ATOM 868 N N . ASN A 1 112 ? -13.885 -0.500 14.397 1.00 90.31 112 ASN A N 1
ATOM 869 C CA . ASN A 1 112 ? -13.961 0.294 13.166 1.00 90.31 112 ASN A CA 1
ATOM 870 C C . ASN A 1 112 ? -12.833 1.352 13.109 1.00 90.31 112 ASN A C 1
ATOM 872 O O . ASN A 1 112 ? -13.058 2.540 13.379 1.00 90.31 112 ASN A O 1
ATOM 876 N N . ILE A 1 113 ? -11.623 0.883 12.798 1.00 91.25 113 ILE A N 1
ATOM 877 C CA . ILE A 1 113 ? -10.387 1.654 12.651 1.00 91.25 113 ILE A CA 1
ATOM 878 C C . ILE A 1 113 ? -9.804 1.391 11.256 1.00 91.25 113 ILE A C 1
ATOM 880 O O . ILE A 1 113 ? -9.684 0.236 10.845 1.00 91.25 113 ILE A O 1
ATOM 884 N N . GLY A 1 114 ? -9.429 2.455 10.542 1.00 90.31 114 GLY A N 1
ATOM 885 C CA . GLY A 1 114 ? -8.750 2.382 9.247 1.00 90.31 114 GLY A CA 1
ATOM 886 C C . GLY A 1 114 ? -7.323 2.924 9.311 1.00 90.31 114 GLY A C 1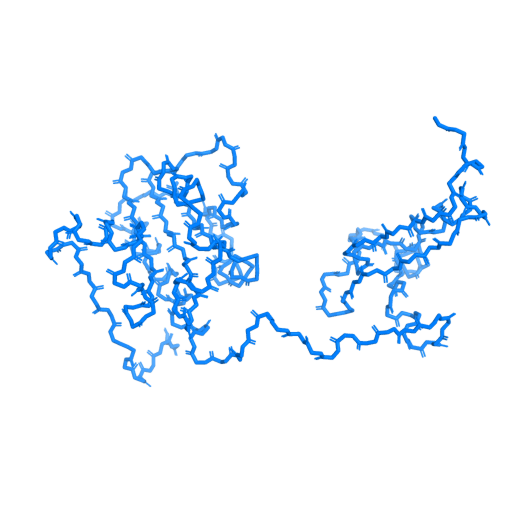
ATOM 887 O O . GLY A 1 114 ? -7.108 4.081 9.664 1.00 90.31 114 GLY A O 1
ATOM 888 N N . VAL A 1 115 ? -6.339 2.112 8.937 1.00 91.38 115 VAL A N 1
ATOM 889 C CA . VAL A 1 115 ? -4.932 2.503 8.807 1.00 91.38 115 VAL A CA 1
ATOM 890 C C . VAL A 1 115 ? -4.627 2.779 7.337 1.00 91.38 115 VAL A C 1
ATOM 892 O O . VAL A 1 115 ? -4.551 1.864 6.515 1.00 91.38 115 VAL A O 1
ATOM 895 N N . LEU A 1 116 ? -4.479 4.059 6.997 1.00 88.00 116 LEU A N 1
ATOM 896 C CA . LEU A 1 116 ? -4.369 4.535 5.619 1.00 88.00 116 LEU A CA 1
ATOM 897 C C . LEU A 1 116 ? -2.938 4.959 5.302 1.00 88.00 116 LEU A C 1
ATOM 899 O O . LEU A 1 116 ? -2.427 5.955 5.812 1.00 88.00 116 LEU A O 1
ATOM 903 N N . CYS A 1 117 ? -2.284 4.206 4.428 1.00 86.12 117 CYS A N 1
ATOM 904 C CA . CYS A 1 117 ? -0.895 4.424 4.052 1.00 86.12 117 CYS A CA 1
ATOM 905 C C . CYS A 1 117 ? -0.780 5.166 2.720 1.00 86.12 117 CYS A C 1
ATOM 907 O O . CYS A 1 117 ? -1.468 4.839 1.754 1.00 86.12 117 CYS A O 1
ATOM 909 N N . PHE A 1 118 ? 0.183 6.078 2.592 1.00 79.25 118 PHE A N 1
ATOM 910 C CA . PHE A 1 118 ? 0.526 6.621 1.272 1.00 79.25 118 PHE A CA 1
ATOM 911 C C . PHE A 1 118 ? 1.203 5.568 0.360 1.00 79.25 118 PHE A C 1
ATOM 913 O O . PHE A 1 118 ? 1.170 5.695 -0.858 1.00 79.25 118 PHE A O 1
ATOM 920 N N . TYR A 1 119 ? 1.766 4.480 0.902 1.00 77.81 119 TYR A N 1
ATOM 921 C CA . TYR A 1 119 ? 2.525 3.492 0.120 1.00 77.81 119 TYR A CA 1
ATOM 922 C C . TYR A 1 119 ? 2.020 2.052 0.323 1.00 77.81 119 TYR A C 1
ATOM 924 O O . TYR A 1 119 ? 1.934 1.582 1.456 1.00 77.81 119 TYR A O 1
ATOM 932 N N . LYS A 1 120 ? 1.778 1.306 -0.774 1.00 74.12 120 LYS A N 1
ATOM 933 C CA . LYS A 1 120 ? 1.328 -0.114 -0.765 1.00 74.12 120 LYS A CA 1
ATOM 934 C C . LYS A 1 120 ? 2.253 -1.018 0.066 1.00 74.12 120 LYS A C 1
ATOM 936 O O . LYS A 1 120 ? 1.782 -1.853 0.828 1.00 74.12 120 LYS A O 1
ATOM 941 N N . ALA A 1 121 ? 3.568 -0.792 -0.005 1.00 71.19 121 ALA A N 1
ATOM 942 C CA . ALA A 1 121 ? 4.559 -1.528 0.789 1.00 71.19 121 ALA A CA 1
ATOM 943 C C . ALA A 1 121 ? 4.489 -1.234 2.303 1.00 71.19 121 ALA A C 1
ATOM 945 O O . ALA A 1 121 ? 4.887 -2.076 3.102 1.00 71.19 121 ALA A O 1
ATOM 946 N N . GLN A 1 122 ? 3.995 -0.055 2.698 1.00 75.94 122 GLN A N 1
ATOM 947 C CA . GLN A 1 122 ? 3.737 0.268 4.102 1.00 75.94 122 GLN A CA 1
ATOM 948 C C . GLN A 1 122 ? 2.476 -0.451 4.586 1.00 75.94 122 GLN A C 1
ATOM 950 O O . GLN A 1 122 ? 2.520 -1.100 5.624 1.00 75.94 122 GLN A O 1
ATOM 955 N N . ALA A 1 123 ? 1.392 -0.386 3.800 1.00 83.06 123 ALA A N 1
ATOM 956 C CA . ALA A 1 123 ? 0.135 -1.065 4.111 1.00 83.06 123 ALA A CA 1
ATOM 957 C C . ALA A 1 123 ? 0.350 -2.572 4.304 1.00 83.06 123 ALA A C 1
ATOM 959 O O . ALA A 1 123 ? -0.083 -3.114 5.312 1.00 83.06 123 ALA A O 1
ATOM 960 N N . GLY A 1 124 ? 1.106 -3.221 3.409 1.00 77.69 124 GLY A N 1
ATOM 961 C CA . GLY A 1 124 ? 1.469 -4.633 3.557 1.00 77.69 124 GLY A CA 1
ATOM 962 C C . GLY A 1 124 ? 2.195 -4.928 4.874 1.00 77.69 124 GLY A C 1
ATOM 963 O O . GLY A 1 124 ? 1.760 -5.792 5.623 1.00 77.69 124 GLY A O 1
ATOM 964 N N . LEU A 1 125 ? 3.248 -4.168 5.205 1.00 79.44 125 LEU A N 1
ATOM 965 C CA . LEU A 1 125 ? 4.016 -4.378 6.439 1.00 79.44 125 LEU A CA 1
ATOM 966 C C . LEU A 1 125 ? 3.182 -4.142 7.710 1.00 79.44 125 LEU A C 1
ATOM 968 O O . LEU A 1 125 ? 3.296 -4.906 8.664 1.00 79.44 125 LEU A O 1
ATOM 972 N N . VAL A 1 126 ? 2.330 -3.114 7.733 1.00 84.19 126 VAL A N 1
ATOM 973 C CA . VAL A 1 126 ? 1.436 -2.857 8.875 1.00 84.19 126 VAL A CA 1
ATOM 974 C C . VAL A 1 126 ? 0.349 -3.924 8.982 1.00 84.19 126 VAL A C 1
ATOM 976 O O . VAL A 1 126 ? 0.045 -4.354 10.088 1.00 84.19 126 VAL A O 1
ATOM 979 N N . SER A 1 127 ? -0.178 -4.408 7.855 1.00 85.31 127 SER A N 1
ATOM 980 C CA . SER A 1 127 ? -1.131 -5.520 7.832 1.00 85.31 127 SER A CA 1
ATOM 981 C C . SER A 1 127 ? -0.504 -6.796 8.398 1.00 85.31 127 SER A C 1
ATOM 983 O O . SER A 1 127 ? -1.132 -7.460 9.211 1.00 85.31 127 SER A O 1
ATOM 985 N N . THR A 1 128 ? 0.753 -7.105 8.056 1.00 81.94 128 THR A N 1
ATOM 986 C CA . THR A 1 128 ? 1.479 -8.242 8.650 1.00 81.94 128 THR A CA 1
ATOM 987 C C . THR A 1 128 ? 1.680 -8.077 10.159 1.00 81.94 128 THR A C 1
ATOM 989 O O . THR A 1 128 ? 1.536 -9.045 10.895 1.00 81.94 128 THR A O 1
ATOM 992 N N . LEU A 1 129 ? 1.991 -6.866 10.637 1.00 81.88 129 LEU A N 1
ATOM 993 C CA . LEU A 1 129 ? 2.189 -6.602 12.070 1.00 81.88 129 LEU A CA 1
ATOM 994 C C . LEU A 1 129 ? 0.886 -6.585 12.885 1.00 81.88 129 LEU A C 1
ATOM 996 O O . LEU A 1 129 ? 0.933 -6.786 14.096 1.00 81.88 129 LEU A O 1
ATOM 1000 N N . LEU A 1 130 ? -0.256 -6.314 12.249 1.00 85.12 130 LEU A N 1
ATOM 1001 C CA . LEU A 1 130 ? -1.576 -6.358 12.883 1.00 85.12 130 LEU A CA 1
ATOM 1002 C C . LEU A 1 130 ? -2.230 -7.748 12.808 1.00 85.12 130 LEU A C 1
ATOM 1004 O O . LEU A 1 130 ? -3.150 -8.006 13.586 1.00 85.12 130 LEU A O 1
ATOM 1008 N N . GLY A 1 131 ? -1.756 -8.635 11.925 1.00 86.25 131 GLY A N 1
ATOM 1009 C CA . GLY A 1 131 ? -2.295 -9.986 11.748 1.00 86.25 131 GLY A CA 1
ATOM 1010 C C . GLY A 1 131 ? -3.798 -9.970 11.462 1.00 86.25 131 GLY A C 1
ATOM 1011 O O . GLY A 1 131 ? -4.292 -9.083 10.767 1.00 86.25 131 GLY A O 1
ATOM 1012 N N . ASP A 1 132 ? -4.532 -10.896 12.078 1.00 85.00 132 ASP A N 1
ATOM 1013 C CA . ASP A 1 132 ? -5.991 -11.042 11.939 1.00 85.00 132 ASP A CA 1
ATOM 1014 C C . ASP A 1 132 ? -6.804 -9.990 12.726 1.00 85.00 132 ASP A C 1
ATOM 1016 O O . ASP A 1 132 ? -7.973 -10.194 13.061 1.00 85.00 132 ASP A O 1
ATOM 1020 N N . SER A 1 133 ? -6.199 -8.847 13.070 1.00 87.50 133 SER A N 1
ATOM 1021 C CA . SER A 1 133 ? -6.922 -7.766 13.741 1.00 87.50 133 SER A CA 1
ATOM 1022 C C . SER A 1 133 ? -8.048 -7.219 12.847 1.00 87.50 133 SER A C 1
ATOM 1024 O O . SER A 1 133 ? -7.832 -7.015 11.654 1.00 87.50 133 SER A O 1
ATOM 1026 N N . PRO A 1 134 ? -9.221 -6.855 13.404 1.00 87.81 134 PRO A N 1
ATOM 1027 C CA . PRO A 1 134 ? -10.405 -6.435 12.639 1.00 87.81 134 PRO A CA 1
ATOM 1028 C C . PRO A 1 134 ? -10.303 -5.006 12.063 1.00 87.81 134 PRO A C 1
ATOM 1030 O O . PRO A 1 134 ? -11.314 -4.331 11.869 1.00 87.81 134 PRO A O 1
ATOM 1033 N N . PHE A 1 135 ? -9.087 -4.508 11.845 1.00 91.38 135 PHE A N 1
ATOM 1034 C CA . PHE A 1 135 ? -8.810 -3.159 11.366 1.00 91.38 135 PHE A CA 1
ATOM 1035 C C . PHE A 1 135 ? -8.614 -3.172 9.852 1.00 91.38 135 PHE A C 1
ATOM 1037 O O . PHE A 1 135 ? -7.941 -4.044 9.308 1.00 91.38 135 PHE A O 1
ATOM 1044 N N . TYR A 1 136 ? -9.127 -2.159 9.160 1.00 91.44 136 TYR A N 1
ATOM 1045 C CA . TYR A 1 136 ? -8.799 -1.983 7.749 1.00 91.44 136 TYR A CA 1
ATOM 1046 C C . TYR A 1 136 ? -7.363 -1.472 7.620 1.00 91.44 136 TYR A C 1
ATOM 1048 O O . TYR A 1 136 ? -7.018 -0.460 8.229 1.00 91.44 136 TYR A O 1
ATOM 1056 N N . VAL A 1 137 ? -6.538 -2.113 6.793 1.00 90.56 137 VAL A N 1
ATOM 1057 C CA . VAL A 1 137 ? -5.195 -1.628 6.448 1.00 90.56 137 VAL A CA 1
ATOM 1058 C C . VAL A 1 137 ? -5.087 -1.538 4.933 1.00 90.56 137 VAL A C 1
ATOM 1060 O O . VAL A 1 137 ? -5.263 -2.528 4.229 1.00 90.56 137 VAL A O 1
ATOM 1063 N N . GLY A 1 138 ? -4.797 -0.348 4.410 1.00 87.19 138 GLY A N 1
ATOM 1064 C CA . GLY A 1 138 ? -4.800 -0.123 2.966 1.00 87.19 138 GLY A CA 1
ATOM 1065 C C . GLY A 1 138 ? -4.033 1.118 2.539 1.00 87.19 138 GLY A C 1
ATOM 1066 O O . GLY A 1 138 ? -3.485 1.860 3.357 1.00 87.19 138 GLY A O 1
ATOM 1067 N N . THR A 1 139 ? -3.974 1.351 1.229 1.00 84.88 139 THR A N 1
ATOM 1068 C CA . THR A 1 139 ? -3.513 2.636 0.695 1.00 84.88 139 THR A CA 1
ATOM 1069 C C . THR A 1 139 ? -4.608 3.693 0.814 1.00 84.88 139 THR A C 1
ATOM 1071 O O . THR A 1 139 ? -5.788 3.359 0.837 1.00 84.88 139 THR A O 1
ATOM 1074 N N . ILE A 1 140 ? -4.240 4.975 0.837 1.00 77.31 140 ILE A N 1
ATOM 1075 C CA . ILE A 1 140 ? -5.198 6.101 0.865 1.00 77.31 140 ILE A CA 1
ATOM 1076 C C . ILE A 1 140 ? -6.228 6.094 -0.285 1.00 77.31 140 ILE A C 1
ATOM 1078 O O . ILE A 1 140 ? -7.324 6.616 -0.108 1.00 77.31 140 ILE A O 1
ATOM 1082 N N . ASP A 1 141 ? -5.899 5.476 -1.424 1.00 74.00 141 ASP A N 1
ATOM 1083 C CA . ASP A 1 141 ? -6.790 5.344 -2.589 1.00 74.00 141 ASP A CA 1
ATOM 1084 C C . ASP A 1 141 ? -7.738 4.136 -2.480 1.00 74.00 141 ASP A C 1
ATOM 1086 O O . ASP A 1 141 ? -8.746 4.078 -3.176 1.00 74.00 141 ASP A O 1
ATOM 1090 N N . GLY A 1 142 ? -7.412 3.160 -1.626 1.00 69.94 142 GLY A N 1
ATOM 1091 C CA . GLY A 1 142 ? -8.153 1.907 -1.473 1.00 69.94 142 GLY A CA 1
ATOM 1092 C C . GLY A 1 142 ? -9.569 2.029 -0.886 1.00 69.94 142 GLY A C 1
ATOM 1093 O O . GLY A 1 142 ? -10.468 1.371 -1.406 1.00 69.94 142 GLY A O 1
ATOM 1094 N N . PRO A 1 143 ? -9.831 2.830 0.170 1.00 62.62 143 PRO A N 1
ATOM 1095 C CA . PRO A 1 143 ? -11.140 2.882 0.822 1.00 62.62 143 PRO A CA 1
ATOM 1096 C C . PRO A 1 143 ? -12.104 3.831 0.090 1.00 62.62 143 PRO A C 1
ATOM 1098 O O . PRO A 1 143 ? -12.636 4.774 0.681 1.00 62.62 143 PRO A O 1
ATOM 1101 N N . GLN A 1 144 ? -12.335 3.639 -1.208 1.00 55.19 144 GLN A N 1
ATOM 1102 C CA . GLN A 1 144 ? -13.319 4.436 -1.940 1.00 55.19 144 GLN A CA 1
ATOM 1103 C C . GLN A 1 144 ? -14.740 4.043 -1.496 1.00 55.19 144 GLN A C 1
ATOM 1105 O O . GLN A 1 144 ? -15.196 2.941 -1.765 1.00 55.19 144 GLN A O 1
ATOM 1110 N N . GLY A 1 145 ? -15.431 4.946 -0.789 1.00 58.84 145 GLY A N 1
ATOM 1111 C CA . GLY A 1 145 ? -16.792 4.716 -0.273 1.00 58.84 145 GLY A CA 1
ATOM 1112 C C . GLY A 1 145 ? -16.881 4.118 1.140 1.00 58.84 145 GLY A C 1
ATOM 1113 O O . GLY A 1 145 ? -17.985 3.954 1.650 1.00 58.84 145 GLY A O 1
ATOM 1114 N N . HIS A 1 146 ? -15.755 3.842 1.805 1.00 68.12 146 HIS A N 1
ATOM 1115 C CA . HIS A 1 146 ? -15.735 3.400 3.207 1.00 68.12 146 HIS A CA 1
ATOM 1116 C C . HIS A 1 146 ? -15.473 4.568 4.165 1.00 68.12 146 HIS A C 1
ATOM 1118 O O . HIS A 1 146 ? -14.821 5.537 3.794 1.00 68.12 146 HIS A O 1
ATOM 1124 N N . GLU A 1 147 ? -15.934 4.480 5.414 1.00 77.00 147 GLU A N 1
ATOM 1125 C CA . GLU A 1 147 ? -15.680 5.492 6.448 1.00 77.00 147 GLU A CA 1
ATOM 1126 C C . GLU A 1 147 ? -15.472 4.838 7.818 1.00 77.00 147 GLU A C 1
ATOM 1128 O O . GLU A 1 147 ? -16.241 3.965 8.232 1.00 77.00 147 GLU A O 1
ATOM 1133 N N . PHE A 1 148 ? -14.471 5.311 8.559 1.00 84.12 148 PHE A N 1
ATOM 1134 C CA . PHE A 1 148 ? -14.033 4.708 9.813 1.00 84.12 148 PHE A CA 1
ATOM 1135 C C . PHE A 1 148 ? -14.340 5.603 11.014 1.00 84.12 148 PHE A C 1
ATOM 1137 O O . PHE A 1 148 ? -14.281 6.832 10.930 1.00 84.12 148 PHE A O 1
ATOM 1144 N N . LYS A 1 149 ? -14.635 5.008 12.181 1.00 81.00 149 LYS A N 1
ATOM 1145 C CA . L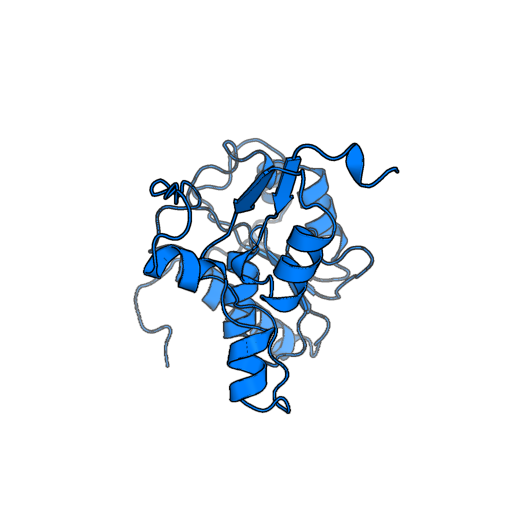YS A 1 149 ? -14.756 5.792 13.428 1.00 81.00 149 LYS A CA 1
ATOM 1146 C C . LYS A 1 149 ? -13.413 6.445 13.774 1.00 81.00 149 LYS A C 1
ATOM 1148 O O . LYS A 1 149 ? -13.388 7.593 14.217 1.00 81.00 149 LYS A O 1
ATOM 1153 N N . VAL A 1 150 ? -12.318 5.733 13.521 1.00 82.06 150 VAL A N 1
ATOM 1154 C CA . VAL A 1 150 ? -10.942 6.186 13.745 1.00 82.06 150 VAL A CA 1
ATOM 1155 C C . VAL A 1 150 ? -10.131 5.973 12.472 1.00 82.06 150 VAL A C 1
ATOM 1157 O O . VAL A 1 150 ? -10.223 4.908 11.866 1.00 82.06 150 VAL A O 1
ATOM 1160 N N . VAL A 1 151 ? -9.309 6.948 12.091 1.00 84.62 151 VAL A N 1
ATOM 1161 C CA . VAL A 1 151 ? -8.342 6.815 10.994 1.00 84.62 151 VAL A CA 1
ATOM 1162 C C . VAL A 1 151 ? -6.933 7.098 11.503 1.00 84.62 151 VAL A C 1
ATOM 1164 O O . VAL A 1 151 ? -6.709 8.080 12.209 1.00 84.62 151 VAL A O 1
ATOM 1167 N N . VAL A 1 152 ? -5.975 6.256 11.112 1.00 87.25 152 VAL A N 1
ATOM 1168 C CA . VAL A 1 152 ? -4.540 6.458 11.345 1.00 87.25 152 VAL A CA 1
ATOM 1169 C C . VAL A 1 152 ? -3.833 6.588 9.995 1.00 87.25 152 VAL A C 1
ATOM 1171 O O . VAL A 1 152 ? -3.704 5.614 9.257 1.00 87.25 152 VAL A O 1
ATOM 1174 N N . VAL A 1 153 ? -3.389 7.797 9.648 1.00 84.81 153 VAL A N 1
ATOM 1175 C CA . VAL A 1 153 ? -2.756 8.117 8.358 1.00 84.81 153 VAL A CA 1
ATOM 1176 C C . VAL A 1 153 ? -1.235 8.010 8.462 1.00 84.81 153 VAL A C 1
ATOM 1178 O O . VAL A 1 153 ? -0.622 8.677 9.294 1.00 84.81 153 VAL A O 1
ATOM 1181 N N . LEU A 1 154 ? -0.610 7.217 7.587 1.00 84.19 154 LEU A N 1
ATOM 1182 C CA . LEU A 1 154 ? 0.837 6.980 7.554 1.00 84.19 154 LEU A CA 1
ATOM 1183 C C . LEU A 1 154 ? 1.472 7.609 6.296 1.00 84.19 154 LEU A C 1
ATOM 1185 O O . LEU A 1 154 ? 1.291 7.116 5.180 1.00 84.19 154 LEU A O 1
ATOM 1189 N N . THR A 1 155 ? 2.234 8.696 6.483 1.00 73.38 155 THR A N 1
ATOM 1190 C CA . THR A 1 155 ? 2.860 9.506 5.402 1.00 73.38 155 THR A CA 1
ATOM 1191 C C . THR A 1 155 ? 4.259 9.031 4.967 1.00 73.38 155 THR A C 1
ATOM 1193 O O . THR A 1 155 ? 4.600 9.066 3.786 1.00 73.38 155 THR A O 1
ATOM 1196 N N . THR A 1 156 ? 5.062 8.557 5.925 1.00 64.81 156 THR A N 1
ATOM 1197 C CA . THR A 1 156 ? 6.145 7.568 5.742 1.00 64.81 156 THR A CA 1
ATOM 1198 C C . THR A 1 156 ? 7.245 7.918 4.729 1.00 64.81 156 THR A C 1
ATOM 1200 O O . THR A 1 156 ? 7.647 7.081 3.918 1.00 64.81 156 THR A O 1
ATOM 1203 N N . ARG A 1 157 ? 7.793 9.139 4.808 1.00 63.97 157 ARG A N 1
ATOM 1204 C CA . ARG A 1 157 ? 9.056 9.517 4.145 1.00 63.97 157 ARG A CA 1
ATOM 1205 C C . ARG A 1 157 ? 9.994 10.299 5.064 1.00 63.97 157 ARG A C 1
ATOM 1207 O O . ARG A 1 157 ? 9.561 11.218 5.746 1.00 63.97 157 ARG A O 1
ATOM 1214 N N . THR A 1 158 ? 11.290 10.014 4.934 1.00 54.38 158 THR A N 1
ATOM 1215 C CA . THR A 1 158 ? 12.440 10.787 5.448 1.00 54.38 158 THR A CA 1
ATOM 1216 C C . THR A 1 158 ? 13.048 11.689 4.380 1.00 54.38 158 THR A C 1
ATOM 1218 O O . THR A 1 158 ? 14.240 11.678 4.086 1.00 54.38 158 THR A O 1
ATOM 1221 N N . SER A 1 159 ? 12.195 12.440 3.699 1.00 54.69 159 SER A N 1
ATOM 1222 C CA . SER A 1 159 ? 12.644 13.457 2.753 1.00 54.69 159 SER A CA 1
ATOM 1223 C C . SER A 1 159 ? 11.542 14.496 2.609 1.00 54.69 159 SER A C 1
ATOM 1225 O O . SER A 1 159 ? 10.375 14.092 2.653 1.00 54.69 159 SER A O 1
ATOM 1227 N N . PRO A 1 160 ? 11.866 15.781 2.383 1.00 54.12 160 PRO A N 1
ATOM 1228 C CA . PRO A 1 160 ? 10.895 16.862 2.477 1.00 54.12 160 PRO A CA 1
ATOM 1229 C C . PRO A 1 160 ? 9.629 16.586 1.666 1.00 54.12 160 PRO A C 1
ATOM 1231 O O . PRO A 1 160 ? 9.707 16.358 0.455 1.00 54.12 160 PRO A O 1
ATOM 1234 N N . PHE A 1 161 ? 8.461 16.668 2.310 1.00 58.50 161 PHE A N 1
ATOM 1235 C CA . PHE A 1 161 ? 7.162 16.407 1.670 1.00 58.50 161 PHE A CA 1
ATOM 1236 C C . PHE A 1 161 ? 6.972 17.278 0.417 1.00 58.50 161 PHE A C 1
ATOM 1238 O O . PHE A 1 161 ? 6.365 16.855 -0.566 1.00 58.50 161 PHE A O 1
ATOM 1245 N N . ARG A 1 162 ? 7.604 18.463 0.393 1.00 55.50 162 ARG A N 1
ATOM 1246 C CA . ARG A 1 162 ? 7.604 19.375 -0.756 1.00 55.50 162 ARG A CA 1
ATOM 1247 C C . ARG A 1 162 ? 8.199 18.810 -2.060 1.00 55.50 162 ARG A C 1
ATOM 1249 O O . ARG A 1 162 ? 7.925 19.376 -3.115 1.00 55.50 162 ARG A O 1
ATOM 1256 N N . ASN A 1 163 ? 8.967 17.722 -2.007 1.00 55.38 163 ASN A N 1
ATOM 1257 C CA . ASN A 1 163 ? 9.594 17.093 -3.177 1.00 55.38 163 ASN A CA 1
ATOM 1258 C C . ASN A 1 163 ? 8.835 15.833 -3.639 1.00 55.38 163 ASN A C 1
ATOM 1260 O O . ASN A 1 163 ? 9.384 14.991 -4.349 1.00 55.38 163 ASN A O 1
ATOM 1264 N N . CYS A 1 164 ? 7.582 15.663 -3.209 1.00 63.31 164 CYS A N 1
ATOM 1265 C CA . CYS A 1 164 ? 6.762 14.508 -3.541 1.00 63.31 164 CYS A CA 1
ATOM 1266 C C . CYS A 1 164 ? 5.366 14.961 -4.001 1.00 63.31 164 CYS A C 1
ATOM 126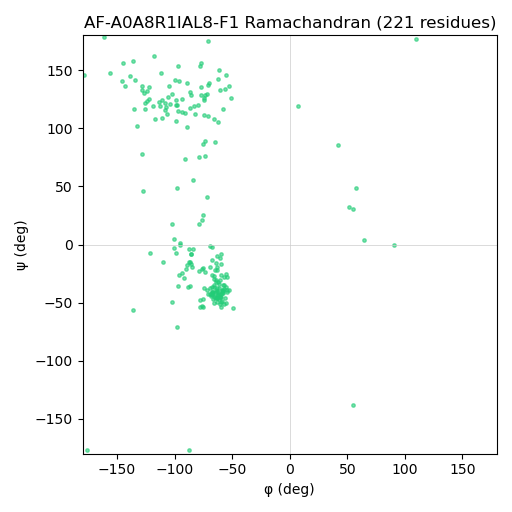8 O O . CYS A 1 164 ? 4.542 15.285 -3.148 1.00 63.31 164 CYS A O 1
ATOM 1270 N N . PRO A 1 165 ? 5.071 14.963 -5.318 1.00 61.31 165 PRO A N 1
ATOM 1271 C CA . PRO A 1 165 ? 3.744 15.317 -5.835 1.00 61.31 165 PRO A CA 1
ATOM 1272 C C . PRO A 1 165 ? 2.623 14.508 -5.169 1.00 61.31 165 PRO A C 1
ATOM 1274 O O . PRO A 1 165 ? 1.602 15.054 -4.785 1.00 61.31 165 PRO A O 1
ATOM 1277 N N . PHE A 1 166 ? 2.884 13.224 -4.921 1.00 63.25 166 PHE A N 1
ATOM 1278 C CA . PHE A 1 166 ? 1.958 12.274 -4.307 1.00 63.25 166 PHE A CA 1
ATOM 1279 C C . PHE A 1 166 ? 1.591 12.586 -2.839 1.00 63.25 166 PHE A C 1
ATOM 1281 O O . PHE A 1 166 ? 0.458 12.357 -2.433 1.00 63.25 166 PHE A O 1
ATOM 1288 N N . LEU A 1 167 ? 2.528 13.120 -2.041 1.00 64.81 167 LEU A N 1
ATOM 1289 C CA . LEU A 1 167 ? 2.257 13.587 -0.667 1.00 64.81 167 LEU A CA 1
ATOM 1290 C C . LEU A 1 167 ? 1.762 15.040 -0.625 1.00 64.81 167 LEU A C 1
ATOM 1292 O O . LEU A 1 167 ? 1.276 15.470 0.413 1.00 64.81 167 LEU A O 1
ATOM 1296 N N . LYS A 1 168 ? 1.920 15.804 -1.711 1.00 67.44 168 LYS A N 1
ATOM 1297 C CA . LYS A 1 168 ? 1.408 17.176 -1.857 1.00 67.44 168 LYS A CA 1
ATOM 1298 C C . LYS A 1 168 ? -0.030 17.255 -2.354 1.00 67.44 168 LYS A C 1
ATOM 1300 O O . LYS A 1 168 ? -0.595 18.336 -2.312 1.00 67.44 168 LYS A O 1
ATOM 1305 N N . ASP A 1 169 ? -0.552 16.177 -2.918 1.00 70.06 169 ASP A N 1
ATOM 1306 C CA . ASP A 1 169 ? -1.852 16.161 -3.576 1.00 70.06 169 ASP A CA 1
ATOM 1307 C C . ASP A 1 169 ? -2.967 16.409 -2.551 1.00 70.06 169 ASP A C 1
ATOM 1309 O O . ASP A 1 169 ? -3.275 15.561 -1.709 1.00 70.06 169 ASP A O 1
ATOM 1313 N N . ASP A 1 170 ? -3.558 17.598 -2.628 1.00 66.94 170 ASP A N 1
ATOM 1314 C CA . ASP A 1 170 ? -4.601 18.045 -1.711 1.00 66.94 170 ASP A CA 1
ATOM 1315 C C . ASP A 1 170 ? -5.831 17.128 -1.762 1.00 66.94 170 ASP A C 1
ATOM 1317 O O . ASP A 1 170 ? -6.462 16.898 -0.733 1.00 66.94 170 ASP A O 1
ATOM 1321 N N . ASN A 1 171 ? -6.134 16.510 -2.911 1.00 65.19 171 ASN A N 1
ATOM 1322 C CA . ASN A 1 171 ? -7.240 15.557 -3.026 1.00 65.19 171 ASN A CA 1
ATOM 1323 C C . ASN A 1 171 ? -6.944 14.287 -2.227 1.00 65.19 171 ASN A C 1
ATOM 1325 O O . ASN A 1 171 ? -7.807 13.796 -1.505 1.00 65.19 171 ASN A O 1
ATOM 1329 N N . ARG A 1 172 ? -5.707 13.781 -2.297 1.00 70.25 172 ARG A N 1
ATOM 1330 C CA . ARG A 1 172 ? -5.250 12.608 -1.530 1.00 70.25 172 ARG A CA 1
ATOM 1331 C C . ARG A 1 172 ? -5.264 12.858 -0.024 1.00 70.25 172 ARG A C 1
ATOM 1333 O O . ARG A 1 172 ? -5.661 11.978 0.740 1.00 70.25 172 ARG A O 1
ATOM 1340 N N . ILE A 1 173 ? -4.876 14.059 0.403 1.00 70.81 173 ILE A N 1
ATOM 1341 C CA . ILE A 1 173 ? -4.945 14.486 1.808 1.00 70.81 173 ILE A CA 1
ATOM 1342 C C . ILE A 1 173 ? -6.410 14.607 2.257 1.00 70.81 173 ILE A C 1
ATOM 1344 O O . ILE A 1 173 ? -6.781 14.060 3.297 1.00 70.81 173 ILE A O 1
ATOM 1348 N N . ASN A 1 174 ? -7.260 15.252 1.453 1.00 67.50 174 ASN A N 1
ATOM 1349 C CA . ASN A 1 174 ? -8.688 15.406 1.732 1.00 67.50 174 ASN A CA 1
ATOM 1350 C C . ASN A 1 174 ? -9.405 14.052 1.801 1.00 67.50 174 ASN A C 1
ATOM 1352 O O . ASN A 1 174 ? -10.202 13.840 2.714 1.00 67.50 174 ASN A O 1
ATOM 1356 N N . VAL A 1 175 ? -9.089 13.106 0.909 1.00 68.44 175 VAL A N 1
ATOM 1357 C CA . VAL A 1 175 ? -9.574 11.719 0.990 1.00 68.44 175 VAL A CA 1
ATOM 1358 C C . VAL A 1 175 ? -9.119 11.084 2.302 1.00 68.44 175 VAL A C 1
ATOM 1360 O O . VAL A 1 175 ? -9.967 10.646 3.068 1.00 68.44 175 VAL A O 1
ATOM 1363 N N . ALA A 1 176 ? -7.825 11.094 2.632 1.00 67.94 176 ALA A N 1
ATOM 1364 C CA . ALA A 1 176 ? -7.334 10.468 3.863 1.00 67.94 176 ALA A CA 1
ATOM 1365 C C . ALA A 1 176 ? -8.007 11.016 5.141 1.00 67.94 176 ALA A C 1
ATOM 1367 O O . ALA A 1 176 ? -8.306 10.246 6.051 1.00 67.94 176 ALA A O 1
ATOM 1368 N N . ILE A 1 177 ? -8.283 12.325 5.204 1.00 72.00 177 ILE A N 1
ATOM 1369 C CA . ILE A 1 177 ? -8.923 12.969 6.362 1.00 72.00 177 ILE A CA 1
ATOM 1370 C C . ILE A 1 177 ? -10.439 12.716 6.391 1.00 72.00 177 ILE A C 1
ATOM 1372 O O . ILE A 1 177 ? -10.965 12.314 7.431 1.00 72.00 177 ILE A O 1
ATOM 1376 N N . SER A 1 178 ? -11.142 12.902 5.267 1.00 70.12 178 SER A N 1
ATOM 1377 C CA . SER A 1 178 ? -12.613 12.776 5.172 1.00 70.12 178 SER A CA 1
ATOM 1378 C C . SER A 1 178 ? -13.144 11.366 5.442 1.00 70.12 178 SER A C 1
ATOM 1380 O O . SER A 1 178 ? -14.316 11.203 5.760 1.00 70.12 178 SER A O 1
ATOM 1382 N N . ARG A 1 179 ? -12.284 10.342 5.408 1.00 72.12 179 ARG A N 1
ATOM 1383 C CA . ARG A 1 179 ? -12.617 8.966 5.817 1.00 72.12 179 ARG A CA 1
ATOM 1384 C C . ARG A 1 179 ? -12.843 8.805 7.329 1.00 72.12 179 ARG A C 1
ATOM 1386 O O . ARG A 1 179 ? -13.152 7.699 7.768 1.00 72.12 179 ARG A O 1
ATOM 1393 N N . THR A 1 180 ? -12.695 9.869 8.121 1.00 77.06 180 THR A N 1
ATOM 1394 C CA . THR A 1 180 ? -12.775 9.851 9.589 1.00 77.06 180 THR A CA 1
ATOM 1395 C C . THR A 1 180 ? -14.102 10.381 10.130 1.00 77.06 180 THR A C 1
ATOM 1397 O O . THR A 1 180 ? -14.467 11.516 9.845 1.00 77.06 180 THR A O 1
ATOM 1400 N N . LYS A 1 181 ? -14.762 9.631 11.027 1.00 75.81 181 LYS A N 1
ATOM 1401 C CA . LYS A 1 181 ? -15.966 10.098 11.749 1.00 75.81 181 LYS A CA 1
ATOM 1402 C C . LYS A 1 181 ? -15.722 10.671 13.150 1.00 75.81 181 LYS A C 1
ATOM 1404 O O . LYS A 1 181 ? -16.570 11.415 13.631 1.00 75.81 181 LYS A O 1
ATOM 1409 N N . ARG A 1 182 ? -14.649 10.281 13.857 1.00 76.88 182 ARG A N 1
ATOM 1410 C CA . ARG A 1 182 ? -14.374 10.748 15.239 1.00 76.88 182 ARG A CA 1
ATOM 1411 C C . ARG A 1 182 ? -12.921 11.144 15.499 1.00 76.88 182 ARG A C 1
ATOM 1413 O O . ARG A 1 182 ? -12.686 12.256 15.950 1.00 76.88 182 ARG A O 1
ATOM 1420 N N . ILE A 1 183 ? -11.955 10.253 15.259 1.00 76.50 183 ILE A N 1
ATOM 1421 C CA . ILE A 1 183 ? -10.542 10.477 15.632 1.00 76.50 183 ILE A CA 1
ATOM 1422 C C . ILE A 1 183 ? -9.640 10.297 14.410 1.00 76.50 183 ILE A C 1
ATOM 1424 O O . ILE A 1 183 ? -9.561 9.195 13.871 1.00 76.50 183 ILE A O 1
ATOM 1428 N N . CYS A 1 184 ? -8.950 11.361 13.991 1.00 79.44 184 CYS A N 1
ATOM 1429 C CA . CYS A 1 184 ? -7.940 11.315 12.930 1.00 79.44 184 CYS A CA 1
ATOM 1430 C C . CYS A 1 184 ? -6.551 11.477 13.554 1.00 79.44 184 CYS A C 1
ATOM 1432 O O . CYS A 1 184 ? -6.236 12.527 14.113 1.00 79.44 184 CYS A O 1
ATOM 1434 N N . CYS A 1 185 ? -5.717 10.446 13.451 1.00 82.44 185 CYS A N 1
ATOM 1435 C CA . CYS A 1 185 ? -4.318 10.486 13.855 1.00 82.44 185 CYS A CA 1
ATOM 1436 C C . CYS A 1 185 ? -3.444 10.501 12.600 1.00 82.44 185 CYS A C 1
ATOM 1438 O O . CYS A 1 185 ? -3.449 9.540 11.836 1.00 82.44 185 CYS A O 1
ATOM 1440 N N . VAL A 1 186 ? -2.657 11.555 12.385 1.00 80.62 186 VAL A N 1
ATOM 1441 C CA . VAL A 1 186 ? -1.686 11.601 11.282 1.00 80.62 186 VAL A CA 1
ATOM 1442 C C . VAL A 1 186 ? -0.288 11.376 11.840 1.00 80.62 186 VAL A C 1
ATOM 1444 O O . VAL A 1 186 ? 0.186 12.166 12.653 1.00 80.62 186 VAL A O 1
ATOM 1447 N N . LEU A 1 187 ? 0.391 10.330 11.371 1.00 78.75 187 LEU A N 1
ATOM 1448 C CA . LEU A 1 187 ? 1.791 10.072 11.687 1.00 78.75 187 LEU A CA 1
ATOM 1449 C C . LEU A 1 187 ? 2.689 10.575 10.552 1.00 78.75 187 LEU A C 1
ATOM 1451 O O . LEU A 1 187 ? 2.596 10.148 9.393 1.00 78.75 187 LEU A O 1
ATOM 1455 N N . PHE A 1 188 ? 3.577 11.499 10.908 1.00 73.44 188 PHE A N 1
ATOM 1456 C CA . PHE A 1 188 ? 4.544 12.125 10.020 1.00 73.44 188 PHE A CA 1
ATOM 1457 C C . PHE A 1 188 ? 5.853 12.408 10.752 1.00 73.44 188 PHE A C 1
ATOM 1459 O O . PHE A 1 188 ? 5.892 12.540 11.973 1.00 73.44 188 PHE A O 1
ATOM 1466 N N . ASP A 1 189 ? 6.930 12.498 9.982 1.00 73.00 189 ASP A N 1
ATOM 1467 C CA . ASP A 1 189 ? 8.232 12.931 10.470 1.00 73.00 189 ASP A CA 1
ATOM 1468 C C . ASP A 1 189 ? 8.273 14.468 10.480 1.00 73.00 189 ASP A C 1
ATOM 1470 O O . ASP A 1 189 ? 8.110 15.114 9.440 1.00 73.00 189 ASP A O 1
ATOM 1474 N N . THR A 1 190 ? 8.461 15.059 11.660 1.00 68.00 190 THR A N 1
ATOM 1475 C CA . THR A 1 190 ? 8.448 16.514 11.871 1.00 68.00 190 THR A CA 1
ATOM 1476 C C . THR A 1 190 ? 9.602 17.237 11.176 1.00 68.00 190 THR A C 1
ATOM 1478 O O . THR A 1 190 ? 9.423 18.387 10.786 1.00 68.00 190 THR A O 1
ATOM 1481 N N . ALA A 1 191 ? 10.746 16.581 10.953 1.00 66.25 191 ALA A N 1
ATOM 1482 C CA . ALA A 1 191 ? 11.873 17.158 10.217 1.00 66.25 191 ALA A CA 1
ATOM 1483 C C . ALA A 1 191 ? 11.619 17.206 8.697 1.00 66.25 191 ALA A C 1
ATOM 1485 O O . ALA A 1 191 ? 12.249 17.978 7.971 1.00 66.25 191 ALA A O 1
ATOM 1486 N N . HIS A 1 192 ? 10.685 16.386 8.206 1.00 68.06 192 HIS A N 1
ATOM 1487 C CA . HIS A 1 192 ? 10.379 16.236 6.782 1.00 68.06 192 HIS A CA 1
ATOM 1488 C C . HIS A 1 192 ? 9.010 16.802 6.373 1.00 68.06 192 HIS A C 1
ATOM 1490 O O . HIS A 1 192 ? 8.786 17.062 5.182 1.00 68.06 192 HIS A O 1
ATOM 1496 N N . ALA A 1 193 ? 8.132 17.075 7.341 1.00 64.44 193 ALA A N 1
ATOM 1497 C CA . ALA A 1 193 ? 6.956 17.914 7.165 1.00 64.44 193 ALA A CA 1
ATOM 1498 C C . ALA A 1 193 ? 7.383 19.308 6.676 1.00 64.44 193 ALA A C 1
ATOM 1500 O O . ALA A 1 193 ? 8.127 20.033 7.332 1.00 64.44 193 ALA A O 1
ATOM 1501 N N . SER A 1 194 ? 6.952 19.680 5.469 1.00 59.19 194 SER A N 1
ATOM 1502 C CA . SER A 1 194 ? 7.405 20.931 4.861 1.00 59.19 194 SER A CA 1
ATOM 1503 C C . SER A 1 194 ? 6.805 22.145 5.583 1.00 59.19 194 SER A C 1
ATOM 1505 O O . SER A 1 194 ? 5.594 22.153 5.793 1.00 59.19 194 SER A O 1
ATOM 1507 N N . PRO A 1 195 ? 7.578 23.218 5.852 1.00 57.28 195 PRO A N 1
ATOM 1508 C CA . PRO A 1 195 ? 7.051 24.444 6.462 1.00 57.28 195 PRO A CA 1
ATOM 1509 C C . PRO A 1 195 ? 6.085 25.233 5.554 1.00 57.28 195 PRO A C 1
ATOM 1511 O O . PRO A 1 195 ? 5.546 26.253 5.974 1.00 57.28 195 PRO A O 1
ATOM 1514 N N . ARG A 1 196 ? 5.840 24.788 4.310 1.00 57.88 196 ARG A N 1
ATOM 1515 C CA . ARG A 1 196 ? 4.872 25.376 3.366 1.00 57.88 196 ARG A CA 1
ATOM 1516 C C . ARG A 1 196 ? 4.110 24.273 2.612 1.00 57.88 196 ARG A C 1
ATOM 1518 O O . ARG A 1 196 ? 4.695 23.245 2.275 1.00 57.88 196 ARG A O 1
ATOM 1525 N N . GLY A 1 197 ? 2.832 24.511 2.305 1.00 66.56 197 GLY A N 1
ATOM 1526 C CA . GLY A 1 197 ? 1.915 23.559 1.649 1.00 66.56 197 GLY A CA 1
ATOM 1527 C C . GLY A 1 197 ? 0.818 23.035 2.589 1.00 66.56 197 GLY A C 1
ATOM 1528 O O . GLY A 1 197 ? 0.818 23.373 3.772 1.00 66.56 197 GLY A O 1
ATOM 1529 N N . ALA A 1 198 ? -0.106 22.208 2.087 1.00 66.38 198 ALA A N 1
ATOM 1530 C CA . ALA A 1 198 ? -1.296 21.780 2.837 1.00 66.38 198 ALA A CA 1
ATOM 1531 C C . ALA A 1 198 ? -0.994 21.140 4.201 1.00 66.38 198 ALA A C 1
ATOM 1533 O O . ALA A 1 198 ? -1.638 21.482 5.191 1.00 66.38 198 ALA A O 1
ATOM 1534 N N . TRP A 1 199 ? 0.047 20.304 4.298 1.00 70.88 199 TRP A N 1
ATOM 1535 C CA . TRP A 1 199 ? 0.492 19.742 5.579 1.00 70.88 199 TRP A CA 1
ATOM 1536 C C . TRP A 1 199 ? 0.872 20.806 6.613 1.00 70.88 199 TRP A C 1
ATOM 1538 O O . TRP A 1 199 ? 0.516 20.654 7.775 1.00 70.88 199 TRP A O 1
ATOM 1548 N N . SER A 1 200 ? 1.532 21.898 6.211 1.00 72.44 200 SER A N 1
ATOM 1549 C CA . SER A 1 200 ? 1.829 23.023 7.112 1.00 72.44 200 SER A CA 1
ATOM 1550 C C . SER A 1 200 ? 0.533 23.683 7.595 1.00 72.44 200 SER A C 1
ATOM 1552 O O . SER A 1 200 ? 0.344 23.854 8.798 1.00 72.44 200 SER A O 1
ATOM 1554 N N . GLY A 1 201 ? -0.420 23.937 6.690 1.00 71.75 201 GLY A N 1
ATOM 1555 C CA . GLY A 1 201 ? -1.741 24.469 7.045 1.00 71.75 201 GLY A CA 1
ATOM 1556 C C . GLY A 1 201 ? -2.509 23.585 8.036 1.00 71.75 201 GLY A C 1
ATOM 1557 O O . GLY A 1 201 ? -3.083 24.097 8.995 1.00 71.75 201 GLY A O 1
ATOM 1558 N N . ILE A 1 202 ? -2.475 22.262 7.852 1.00 70.94 202 ILE A N 1
ATOM 1559 C CA . ILE A 1 202 ? -3.075 21.286 8.775 1.00 70.94 202 ILE A CA 1
ATOM 1560 C C . ILE A 1 202 ? -2.352 21.309 10.128 1.00 70.94 202 ILE A C 1
ATOM 1562 O O . ILE A 1 202 ? -2.999 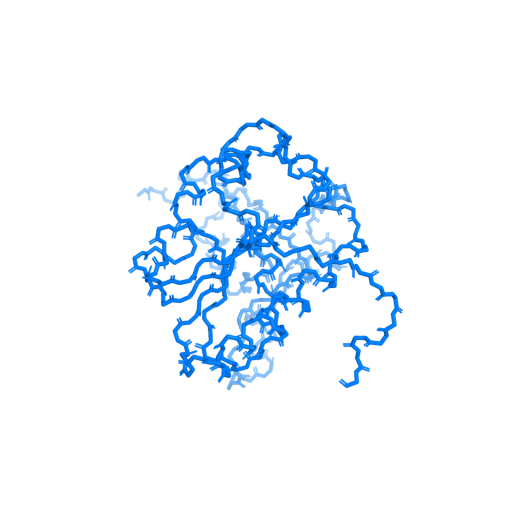21.469 11.160 1.00 70.94 202 ILE A O 1
ATOM 1566 N N . ILE A 1 203 ? -1.019 21.214 10.137 1.00 72.81 203 ILE A N 1
ATOM 1567 C CA . ILE A 1 203 ? -0.211 21.192 11.366 1.00 72.81 203 ILE A CA 1
ATOM 1568 C C . ILE A 1 203 ? -0.424 22.467 12.186 1.00 72.81 203 ILE A C 1
ATOM 1570 O O . ILE A 1 203 ? -0.648 22.371 13.390 1.00 72.81 203 ILE A O 1
ATOM 1574 N N . HIS A 1 204 ? -0.411 23.649 11.560 1.00 74.62 204 HIS A N 1
ATOM 1575 C CA . HIS A 1 204 ? -0.639 24.917 12.259 1.00 74.62 204 HIS A CA 1
ATOM 1576 C C . HIS A 1 204 ? -2.045 25.025 12.866 1.00 74.62 204 HIS A C 1
ATOM 1578 O O . HIS A 1 204 ? -2.178 25.619 13.934 1.00 74.62 204 HIS A O 1
ATOM 1584 N N . ARG A 1 205 ? -3.067 24.424 12.240 1.00 72.94 205 ARG A N 1
ATOM 1585 C CA . ARG A 1 205 ? -4.452 24.401 12.748 1.00 72.94 205 ARG A CA 1
ATOM 1586 C C . ARG A 1 205 ? -4.677 23.416 13.901 1.00 72.94 205 ARG A C 1
ATOM 1588 O O . ARG A 1 205 ? -5.631 23.593 14.650 1.00 72.94 205 ARG A O 1
ATOM 1595 N N . ILE A 1 206 ? -3.829 22.398 14.069 1.00 73.25 206 ILE A N 1
ATOM 1596 C CA . ILE A 1 206 ? -3.925 21.457 15.197 1.00 73.25 206 ILE A CA 1
ATOM 1597 C C . ILE A 1 206 ? -3.427 22.155 16.480 1.00 73.25 206 ILE A C 1
ATOM 1599 O O . ILE A 1 206 ? -2.274 22.603 16.490 1.00 73.25 206 ILE A O 1
ATOM 1603 N N . PRO A 1 207 ? -4.220 22.227 17.570 1.00 72.88 207 PRO A N 1
ATOM 1604 C CA . PRO A 1 207 ? -3.788 22.801 18.849 1.00 72.88 207 PRO A CA 1
ATOM 1605 C C . PRO A 1 207 ? -2.521 22.129 19.384 1.00 72.88 207 PRO A C 1
ATOM 1607 O O . PRO A 1 207 ? -2.348 20.924 19.224 1.00 72.88 207 PRO A O 1
ATOM 1610 N N . THR A 1 208 ? -1.645 22.871 20.063 1.00 70.75 208 THR A N 1
ATOM 1611 C CA . THR A 1 208 ? -0.400 22.316 20.632 1.00 70.75 208 THR A CA 1
ATOM 1612 C C . THR A 1 208 ? -0.652 21.175 21.617 1.00 70.75 208 THR A C 1
ATOM 1614 O O . THR A 1 208 ? 0.089 20.199 21.594 1.00 70.75 208 THR A O 1
ATOM 1617 N N . SER A 1 209 ? -1.736 21.231 22.395 1.00 71.75 209 SER A N 1
ATOM 1618 C CA . SER A 1 209 ? -2.188 20.153 23.290 1.00 71.75 209 SER A CA 1
ATOM 1619 C C . SER A 1 209 ? -2.589 18.856 22.571 1.00 71.75 209 SER A C 1
ATOM 1621 O O . SER A 1 209 ? -2.559 17.790 23.179 1.00 71.75 209 SER A O 1
ATOM 1623 N N . ALA A 1 210 ? -2.934 18.926 21.283 1.00 62.19 210 ALA A N 1
ATOM 1624 C CA . ALA A 1 210 ? -3.265 17.776 20.441 1.00 62.19 210 ALA A CA 1
ATOM 1625 C C . ALA A 1 210 ? -2.064 17.263 19.619 1.00 62.19 210 ALA A C 1
ATOM 1627 O O . ALA A 1 210 ? -2.207 16.315 18.845 1.00 62.19 210 ALA A O 1
ATOM 1628 N N . ARG A 1 211 ? -0.875 17.871 19.759 1.00 71.94 211 ARG A N 1
ATOM 1629 C CA . ARG A 1 211 ? 0.361 17.418 19.105 1.00 71.94 211 ARG A CA 1
ATOM 1630 C C . ARG A 1 211 ? 1.191 16.599 20.090 1.00 71.94 211 ARG A C 1
ATOM 1632 O O . ARG A 1 211 ? 1.634 17.114 21.111 1.00 71.94 211 ARG A O 1
ATOM 1639 N N . THR A 1 212 ? 1.465 15.343 19.755 1.00 70.31 212 THR A N 1
ATOM 1640 C CA . THR A 1 212 ? 2.364 14.481 20.536 1.00 70.31 212 THR A CA 1
ATOM 1641 C C . THR A 1 212 ? 3.621 14.181 19.730 1.00 70.31 212 THR A C 1
ATOM 1643 O O . THR A 1 212 ? 3.550 13.574 18.664 1.00 70.31 212 THR A O 1
ATOM 1646 N N . SER A 1 213 ? 4.778 14.584 20.253 1.00 65.50 213 SER A N 1
ATOM 1647 C CA . SER A 1 213 ? 6.085 14.248 19.683 1.00 65.50 213 SER A CA 1
ATOM 1648 C C . SER A 1 213 ? 6.629 12.987 20.350 1.00 65.50 213 SER A C 1
ATOM 1650 O O . SER A 1 213 ? 6.957 13.009 21.534 1.00 65.50 213 SER A O 1
ATOM 1652 N N . CYS A 1 214 ? 6.765 11.894 19.599 1.00 59.38 214 CYS A N 1
ATOM 1653 C CA . CYS A 1 214 ? 7.459 10.695 20.067 1.00 59.38 214 CYS A CA 1
ATOM 1654 C C . CYS A 1 214 ? 8.906 10.700 19.563 1.00 59.38 214 CYS A C 1
ATOM 1656 O O . CYS A 1 214 ? 9.145 10.596 18.361 1.00 59.38 214 CYS A O 1
ATOM 1658 N N . VAL A 1 215 ? 9.872 10.787 20.480 1.00 55.16 215 VAL A N 1
ATOM 1659 C CA . VAL A 1 215 ? 11.294 10.591 20.167 1.00 55.16 215 VAL A CA 1
ATOM 1660 C C . VAL A 1 215 ? 11.617 9.103 20.266 1.00 55.16 215 VAL A C 1
ATOM 1662 O O . VAL A 1 215 ? 11.276 8.450 21.251 1.00 55.16 215 VAL A O 1
ATOM 1665 N N . ALA A 1 216 ? 12.281 8.562 19.247 1.00 48.81 216 ALA A N 1
ATOM 1666 C CA . ALA A 1 216 ? 12.737 7.179 19.227 1.00 48.81 216 ALA A CA 1
ATOM 1667 C C . ALA A 1 216 ? 13.945 6.982 20.163 1.00 48.81 216 ALA A C 1
ATOM 1669 O O . ALA A 1 216 ? 15.095 7.101 19.742 1.00 48.81 216 ALA A O 1
ATOM 1670 N N . THR A 1 217 ? 13.696 6.667 21.435 1.00 38.88 217 THR A N 1
ATOM 1671 C CA . THR A 1 217 ? 14.733 6.159 22.341 1.00 38.88 217 THR A CA 1
ATOM 1672 C C . THR A 1 217 ? 15.012 4.680 22.055 1.00 38.88 217 THR A C 1
ATOM 1674 O O . THR A 1 217 ? 14.109 3.867 21.845 1.00 38.88 217 THR A O 1
ATOM 1677 N N . SER A 1 218 ? 16.296 4.326 22.022 1.00 32.44 218 SER A N 1
ATOM 1678 C CA . SER A 1 218 ? 16.831 3.083 21.445 1.00 32.44 218 SER A CA 1
ATOM 1679 C C . SER A 1 218 ? 16.686 1.821 22.314 1.00 32.44 218 SER A C 1
ATOM 1681 O O . SER A 1 218 ? 17.386 0.838 22.077 1.00 32.44 218 SER A O 1
ATOM 1683 N N . ARG A 1 219 ? 15.804 1.812 23.324 1.00 30.84 219 ARG A N 1
ATOM 1684 C CA . ARG A 1 219 ? 15.638 0.672 24.244 1.00 30.84 219 ARG A CA 1
ATOM 1685 C C . ARG A 1 219 ? 14.326 -0.083 24.012 1.00 30.84 219 ARG A C 1
ATOM 1687 O O . ARG A 1 219 ? 13.253 0.500 24.108 1.00 30.84 219 ARG A O 1
ATOM 1694 N N . SER A 1 220 ? 14.475 -1.381 23.721 1.00 37.19 220 SER A N 1
ATOM 1695 C CA . SER A 1 220 ? 13.481 -2.466 23.843 1.00 37.19 220 SER A CA 1
ATOM 1696 C C . SER A 1 220 ? 12.048 -2.143 23.388 1.00 37.19 220 SER A C 1
ATOM 1698 O O . SER A 1 220 ? 11.179 -1.828 24.196 1.00 37.19 220 SER A O 1
ATOM 1700 N N . TRP A 1 221 ? 11.795 -2.314 22.086 1.00 40.34 221 TRP A N 1
ATOM 1701 C CA . TRP A 1 221 ? 10.447 -2.316 21.485 1.00 40.34 221 TRP A CA 1
ATOM 1702 C C . TRP A 1 221 ? 9.915 -3.736 21.202 1.00 40.34 221 TRP A C 1
ATOM 1704 O O . TRP A 1 221 ? 8.848 -3.879 20.613 1.00 40.34 221 TRP A O 1
ATOM 1714 N N . PHE A 1 222 ? 10.668 -4.763 21.611 1.00 28.06 222 PHE A N 1
ATOM 1715 C CA . PHE A 1 222 ? 10.353 -6.186 21.475 1.00 28.06 222 PHE A CA 1
ATOM 1716 C C . PHE A 1 222 ? 10.498 -6.865 22.845 1.00 28.06 222 PHE A C 1
ATOM 1718 O O . PHE A 1 222 ? 11.520 -7.492 23.109 1.00 28.06 222 PHE A O 1
ATOM 1725 N N . ASN A 1 223 ? 9.494 -6.675 23.700 1.00 28.00 223 ASN A N 1
ATOM 1726 C CA . ASN A 1 223 ? 9.176 -7.499 24.869 1.00 28.00 223 ASN A CA 1
ATOM 1727 C C . ASN A 1 223 ? 7.671 -7.781 24.800 1.00 28.00 223 ASN A C 1
ATOM 1729 O O . ASN A 1 223 ? 6.947 -6.819 24.447 1.00 28.00 223 ASN A O 1
#

Radius of gyration: 22.02 Å; Cα contacts (8 Å, |Δi|>4): 273; chains: 1; bounding box: 36×57×61 Å